Protein AF-A0A955HSY9-F1 (afdb_monomer)

Foldseek 3Di:
DVVVVVVVVVVVVVVVVVVVVVPPPPPPQPQPFDPLVQDDAQQDAGPQFGWHDPVHPPPSGTGTAAGPDDPVPDDPPPPPVQRVLQRVQCRQAQHEPRRSVLVVVLVVVVVVVVVLVVVLVVLVVVLVVLCVVVPPPVVSVVVSVVSVVVSVVSVVVVVVVLVVQLVVCCVPPVGSCCSNRNYCNVPDYD

Mean predicted aligned error: 17.14 Å

Structure (mmCIF, N/CA/C/O backbone):
data_AF-A0A955HSY9-F1
#
_entry.id   AF-A0A955HSY9-F1
#
loop_
_atom_site.group_PDB
_atom_site.id
_atom_site.type_symbol
_atom_site.label_atom_id
_atom_site.label_alt_id
_atom_site.label_comp_id
_atom_site.label_asym_id
_atom_site.label_entity_id
_atom_site.label_seq_id
_atom_site.pdbx_PDB_ins_code
_atom_site.Cartn_x
_atom_site.Cartn_y
_atom_site.Cartn_z
_atom_site.occupancy
_atom_site.B_iso_or_equiv
_atom_site.auth_seq_id
_atom_site.auth_comp_id
_atom_site.auth_asym_id
_atom_site.auth_atom_id
_atom_site.pdbx_PDB_model_num
ATOM 1 N N . MET A 1 1 ? -34.691 -10.391 19.100 1.00 58.22 1 MET A N 1
ATOM 2 C CA . MET A 1 1 ? -33.211 -10.286 19.174 1.00 58.22 1 MET A CA 1
ATOM 3 C C . MET A 1 1 ? -32.493 -10.951 17.987 1.00 58.22 1 MET A C 1
ATOM 5 O O . MET A 1 1 ? -31.489 -10.417 17.538 1.00 58.22 1 MET A O 1
ATOM 9 N N . ILE A 1 2 ? -33.023 -12.046 17.421 1.00 62.03 2 ILE A N 1
ATOM 10 C CA . ILE A 1 2 ? -32.424 -12.796 16.291 1.00 62.03 2 ILE A CA 1
ATOM 11 C C . ILE A 1 2 ? -32.419 -12.016 14.956 1.00 62.03 2 ILE A C 1
ATOM 13 O O . ILE A 1 2 ? -31.413 -12.014 14.253 1.00 62.03 2 ILE A O 1
ATOM 17 N N . ILE A 1 3 ? -33.480 -11.259 14.651 1.00 59.47 3 ILE A N 1
ATOM 18 C CA . ILE A 1 3 ? -33.610 -10.482 13.398 1.00 59.47 3 ILE A CA 1
ATOM 19 C C . ILE A 1 3 ? -32.541 -9.376 13.259 1.00 59.47 3 ILE A C 1
ATOM 21 O O . 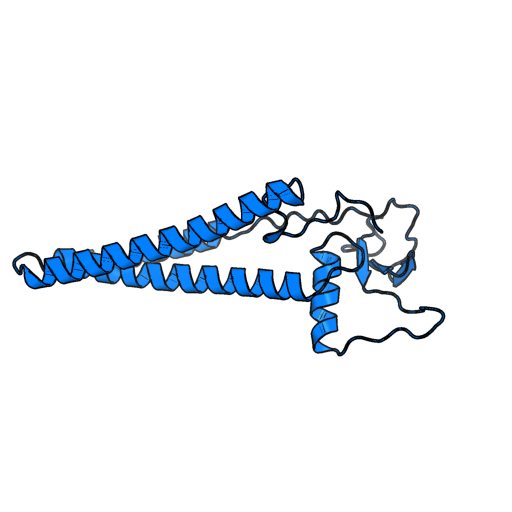ILE A 1 3 ? -31.982 -9.192 12.182 1.00 59.47 3 ILE A O 1
ATOM 25 N N . LYS A 1 4 ? -32.171 -8.692 14.356 1.00 57.78 4 LYS A N 1
ATOM 26 C CA . LYS A 1 4 ? -31.098 -7.672 14.354 1.00 57.78 4 LYS A CA 1
ATOM 27 C C . LYS A 1 4 ? -29.717 -8.270 14.045 1.00 57.78 4 LYS A C 1
ATOM 29 O O . LYS A 1 4 ? -28.884 -7.606 13.437 1.00 57.78 4 LYS A O 1
ATOM 34 N N . LYS A 1 5 ? -29.486 -9.522 14.454 1.00 57.09 5 LYS A N 1
ATOM 35 C CA . LYS A 1 5 ? -28.214 -10.236 14.269 1.00 57.09 5 LYS A CA 1
ATOM 36 C C . LYS A 1 5 ? -28.017 -10.671 12.811 1.00 57.09 5 LYS A C 1
ATOM 38 O O . LYS A 1 5 ? -26.915 -10.562 12.287 1.00 57.09 5 LYS A O 1
ATOM 43 N N . ILE A 1 6 ? -29.100 -11.083 12.147 1.00 65.06 6 ILE A N 1
ATOM 44 C CA . ILE A 1 6 ? -29.103 -11.467 10.726 1.00 65.06 6 ILE A CA 1
ATOM 45 C C . ILE A 1 6 ? -28.919 -10.235 9.828 1.00 65.06 6 ILE A C 1
ATOM 47 O O . ILE A 1 6 ? -28.103 -10.262 8.910 1.00 65.06 6 ILE A O 1
ATOM 51 N N . LEU A 1 7 ? -29.593 -9.122 10.144 1.00 61.00 7 LEU A N 1
ATOM 52 C CA . LEU A 1 7 ? -29.485 -7.880 9.372 1.00 61.00 7 LEU A CA 1
ATOM 53 C C . LEU A 1 7 ? -28.064 -7.285 9.421 1.00 61.00 7 LEU A C 1
ATOM 55 O O . LEU A 1 7 ? -27.546 -6.845 8.401 1.00 61.00 7 LEU A O 1
ATOM 59 N N . SER A 1 8 ? -27.393 -7.342 10.577 1.00 61.66 8 SER A N 1
ATOM 60 C CA . SER A 1 8 ? -26.006 -6.873 10.712 1.00 61.66 8 SER A CA 1
ATOM 61 C C . SER A 1 8 ? -24.987 -7.757 9.980 1.00 61.66 8 SER A C 1
ATOM 63 O O . SER A 1 8 ? -23.965 -7.244 9.531 1.00 61.66 8 SER A O 1
ATOM 65 N N . SER A 1 9 ? -25.247 -9.062 9.848 1.00 63.28 9 SER A N 1
ATOM 66 C CA . SER A 1 9 ? -24.370 -9.990 9.117 1.00 63.28 9 SER A CA 1
ATOM 67 C C . SER A 1 9 ? -24.492 -9.823 7.600 1.00 63.28 9 SER A C 1
ATOM 69 O O . SER A 1 9 ? -23.505 -9.985 6.887 1.00 63.28 9 SER A O 1
ATOM 71 N N . LEU A 1 10 ? -25.687 -9.477 7.107 1.00 68.50 10 LEU A N 1
ATOM 72 C CA . LEU A 1 10 ? -25.938 -9.255 5.682 1.00 68.50 10 LEU A CA 1
ATOM 73 C C . LEU A 1 10 ? -25.265 -7.965 5.182 1.00 68.50 10 LEU A C 1
ATOM 75 O O . LEU A 1 10 ? -24.660 -7.961 4.115 1.00 68.50 10 LEU A O 1
ATOM 79 N N . VAL A 1 11 ? -25.308 -6.896 5.985 1.00 70.25 11 VAL A N 1
ATOM 80 C CA . VAL A 1 11 ? -24.672 -5.601 5.669 1.00 70.25 11 VAL A CA 1
ATOM 81 C C . VAL A 1 11 ? -23.142 -5.709 5.660 1.00 70.25 11 VAL A C 1
ATOM 83 O O . VAL A 1 11 ? -22.477 -5.086 4.838 1.00 70.25 11 VAL A O 1
ATOM 86 N N . PHE A 1 12 ? -22.563 -6.541 6.528 1.00 65.50 12 PHE A N 1
ATOM 87 C CA . PHE A 1 12 ? -21.115 -6.765 6.557 1.00 65.50 12 PHE A CA 1
ATOM 88 C C . PHE A 1 12 ? -20.626 -7.541 5.323 1.00 65.50 12 PHE A C 1
ATOM 90 O O . PHE A 1 12 ? -19.572 -7.230 4.773 1.00 65.50 12 PHE A O 1
ATOM 97 N N . GLY A 1 13 ? -21.418 -8.510 4.847 1.00 69.94 13 GLY A N 1
ATOM 98 C CA . GLY A 1 13 ? -21.113 -9.280 3.639 1.00 69.94 13 GLY A CA 1
ATOM 99 C C . GLY A 1 13 ? -21.190 -8.450 2.356 1.00 69.94 13 GLY A C 1
ATOM 100 O O . GLY A 1 13 ? -20.328 -8.581 1.491 1.00 69.94 13 GLY A O 1
ATOM 101 N N . THR A 1 14 ? -22.172 -7.550 2.242 1.00 66.62 14 THR A N 1
ATOM 102 C CA . THR A 1 14 ? -22.308 -6.686 1.059 1.00 66.62 14 THR A CA 1
ATOM 103 C C . THR A 1 14 ? -21.245 -5.593 1.009 1.00 66.62 14 THR A C 1
ATOM 105 O O . THR A 1 14 ? -20.729 -5.323 -0.069 1.00 66.62 14 THR A O 1
ATOM 108 N N . ILE A 1 15 ? -20.845 -5.016 2.147 1.00 73.50 15 ILE A N 1
ATOM 109 C CA . ILE A 1 15 ? -19.760 -4.019 2.199 1.00 73.50 15 ILE A CA 1
ATOM 110 C C . ILE A 1 15 ? -18.401 -4.665 1.890 1.00 73.50 15 ILE A C 1
ATOM 112 O O . ILE A 1 15 ? -17.598 -4.074 1.170 1.00 73.50 15 ILE A O 1
ATOM 116 N N . LEU A 1 16 ? -18.155 -5.893 2.362 1.00 73.12 16 LEU A N 1
ATOM 117 C CA . LEU A 1 16 ? -16.929 -6.632 2.046 1.00 73.12 16 LEU A CA 1
ATOM 118 C C . LEU A 1 16 ? -16.857 -7.013 0.557 1.00 73.12 16 LEU A C 1
ATOM 120 O O . LEU A 1 16 ? -15.802 -6.884 -0.059 1.00 73.12 16 LEU A O 1
ATOM 124 N N . ALA A 1 17 ? -17.981 -7.425 -0.038 1.00 64.88 17 ALA A N 1
ATOM 125 C CA . ALA A 1 17 ? -18.059 -7.748 -1.462 1.00 64.88 17 ALA A CA 1
ATOM 126 C C . ALA A 1 17 ? -17.938 -6.501 -2.357 1.00 64.88 17 ALA A C 1
ATOM 128 O O . ALA A 1 17 ? -17.226 -6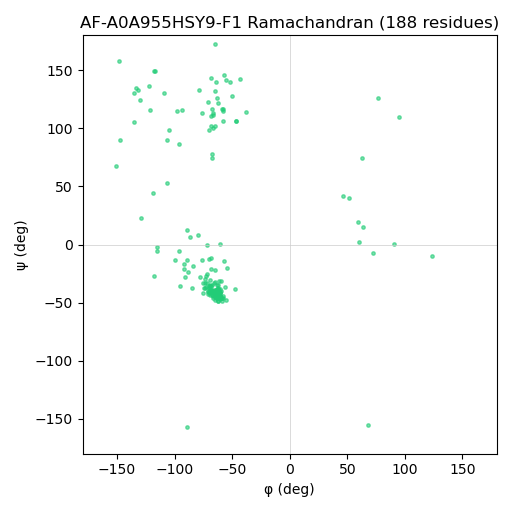.536 -3.358 1.00 64.88 17 ALA A O 1
ATOM 129 N N . LEU A 1 18 ? -18.569 -5.382 -1.981 1.00 66.56 18 LEU A N 1
ATOM 130 C CA . LEU A 1 18 ? -18.472 -4.118 -2.718 1.00 66.56 18 LEU A CA 1
ATOM 131 C C . LEU A 1 18 ? -17.069 -3.496 -2.594 1.00 66.56 18 LEU A C 1
ATOM 133 O O . LEU A 1 18 ? -16.555 -2.937 -3.559 1.00 66.56 18 LEU A O 1
ATOM 137 N N . GLY A 1 19 ? -16.418 -3.658 -1.437 1.00 62.62 19 GLY A N 1
ATOM 138 C CA . GLY A 1 19 ? -15.019 -3.288 -1.228 1.00 62.62 19 GLY A CA 1
ATOM 139 C C . GLY A 1 19 ? -14.054 -4.108 -2.088 1.00 62.62 19 GLY A C 1
ATOM 140 O O . GLY A 1 19 ? -13.125 -3.542 -2.654 1.00 62.62 19 GLY A O 1
ATOM 141 N N . LEU A 1 20 ? -14.304 -5.412 -2.265 1.00 63.97 20 LEU A N 1
ATOM 142 C CA . LEU A 1 20 ? -13.515 -6.242 -3.183 1.00 63.97 20 LEU A CA 1
ATOM 143 C C . LEU A 1 20 ? -13.737 -5.862 -4.657 1.00 63.97 20 LEU A C 1
ATOM 145 O O . LEU A 1 20 ? -12.792 -5.904 -5.440 1.00 63.97 20 LEU A O 1
ATOM 149 N N . MET A 1 21 ? -14.959 -5.470 -5.038 1.00 53.66 21 MET A N 1
ATOM 150 C CA . MET A 1 21 ? -15.280 -5.079 -6.418 1.00 53.66 21 MET A CA 1
ATOM 151 C C . MET A 1 21 ? -14.723 -3.704 -6.808 1.00 53.66 21 MET A C 1
ATOM 153 O O . MET A 1 21 ? -14.371 -3.511 -7.965 1.00 53.66 21 MET A O 1
ATOM 157 N N . LEU A 1 22 ? -14.577 -2.763 -5.869 1.00 55.22 22 LEU A N 1
ATOM 158 C CA . LEU A 1 22 ? -13.898 -1.481 -6.124 1.00 55.22 22 LEU A CA 1
ATOM 159 C C . LEU A 1 22 ? -12.364 -1.611 -6.167 1.00 55.22 22 LEU A C 1
ATOM 161 O O . LEU A 1 22 ? -11.684 -0.702 -6.634 1.00 55.22 22 LEU A O 1
ATOM 165 N N . PHE A 1 23 ? -11.820 -2.746 -5.714 1.00 55.56 23 PHE A N 1
ATOM 166 C CA . PHE A 1 23 ? -10.392 -3.066 -5.768 1.00 55.56 23 PHE A CA 1
ATOM 167 C C . PHE A 1 23 ? -9.964 -3.774 -7.058 1.00 55.56 23 PHE A C 1
ATOM 169 O O . PHE A 1 23 ? -8.811 -4.206 -7.154 1.00 55.56 23 PHE A O 1
ATOM 176 N N . THR A 1 24 ? -10.815 -3.819 -8.092 1.00 44.38 24 THR A N 1
ATOM 177 C CA . THR A 1 24 ? -10.303 -3.943 -9.461 1.00 44.38 24 THR A CA 1
ATOM 178 C C . THR A 1 24 ? -9.562 -2.652 -9.795 1.00 44.38 24 THR A C 1
ATOM 180 O O . THR A 1 24 ? -10.080 -1.760 -10.467 1.00 44.38 24 THR A O 1
ATOM 183 N N . PHE A 1 25 ? -8.337 -2.542 -9.277 1.00 50.94 25 PHE A N 1
ATOM 184 C CA . PHE A 1 25 ? -7.306 -1.697 -9.838 1.00 50.94 25 PHE A CA 1
ATOM 185 C C . PHE A 1 25 ? -7.304 -1.981 -11.332 1.00 50.94 25 PHE A C 1
ATOM 187 O O . PHE A 1 25 ? -6.876 -3.048 -11.773 1.00 50.94 25 PHE A O 1
ATOM 194 N N . GLN A 1 26 ? -7.827 -1.024 -12.091 1.00 46.06 26 GLN A N 1
ATOM 195 C CA . GLN A 1 26 ? -7.490 -0.850 -13.484 1.00 46.06 26 GLN A CA 1
ATOM 196 C C . GLN A 1 26 ? -5.965 -0.935 -13.537 1.00 46.06 26 GLN A C 1
ATOM 198 O O . GLN A 1 26 ? -5.276 -0.048 -13.037 1.00 46.06 26 GLN A O 1
ATOM 203 N N . GLN A 1 27 ? -5.434 -2.045 -14.039 1.00 53.59 27 GLN A N 1
ATOM 204 C CA . GLN A 1 27 ? -4.060 -2.083 -14.497 1.00 53.59 27 GLN A CA 1
ATOM 205 C C . GLN A 1 27 ? -4.058 -1.196 -15.741 1.00 53.59 27 GLN A C 1
ATOM 207 O O . GLN A 1 27 ? -4.681 -1.583 -16.733 1.00 53.59 27 GLN A O 1
ATOM 212 N N . PRO A 1 28 ? -3.435 -0.004 -15.737 1.00 42.53 28 PRO A N 1
ATOM 213 C CA . PRO A 1 28 ? -3.114 0.620 -17.000 1.00 42.53 28 PRO A CA 1
ATOM 214 C C . PRO A 1 28 ? -2.091 -0.294 -17.675 1.00 42.53 28 PRO A C 1
ATOM 216 O O . PRO A 1 28 ? -0.917 -0.340 -17.316 1.00 42.53 28 PRO A O 1
ATOM 219 N N . SER A 1 29 ? -2.563 -1.078 -18.637 1.00 41.97 29 SER A N 1
ATOM 220 C CA . SER A 1 29 ? -1.742 -1.703 -19.660 1.00 41.97 29 SER A CA 1
ATOM 221 C C . SER A 1 29 ? -1.200 -0.599 -20.566 1.00 41.97 29 SER A C 1
ATOM 223 O O . SER A 1 29 ? -1.683 -0.395 -21.676 1.00 41.97 29 SER A O 1
ATOM 225 N N . THR A 1 30 ? -0.220 0.154 -20.078 1.00 46.94 30 THR A N 1
ATOM 226 C CA . THR A 1 30 ? 0.604 1.039 -20.904 1.00 46.94 30 THR A CA 1
ATOM 227 C C . THR A 1 30 ? 1.987 0.428 -21.064 1.00 46.94 30 THR A C 1
ATOM 229 O O . THR A 1 30 ? 3.006 1.074 -20.848 1.00 46.94 30 THR A O 1
ATOM 232 N N . THR A 1 31 ? 2.039 -0.831 -21.509 1.00 49.47 31 THR A N 1
ATOM 233 C CA . THR A 1 31 ? 3.185 -1.277 -22.299 1.00 49.47 31 THR A CA 1
ATOM 234 C C . THR A 1 31 ? 3.112 -0.501 -23.604 1.00 49.47 31 THR A C 1
ATOM 236 O O . THR A 1 31 ? 2.290 -0.818 -24.469 1.00 49.47 31 THR A O 1
ATOM 239 N N . LYS A 1 32 ? 3.912 0.559 -23.739 1.00 49.88 32 LYS A N 1
ATOM 240 C CA . LYS A 1 32 ? 4.109 1.164 -25.054 1.00 49.88 32 LYS A CA 1
ATOM 241 C C . LYS A 1 32 ? 4.677 0.063 -25.943 1.00 49.88 32 LYS A C 1
ATOM 243 O O . LYS A 1 32 ? 5.713 -0.520 -25.627 1.00 49.88 32 LYS A O 1
ATOM 248 N N . ALA A 1 33 ? 3.919 -0.293 -26.974 1.00 53.34 33 ALA A N 1
ATOM 249 C CA . ALA A 1 33 ? 4.372 -1.221 -27.990 1.00 53.34 33 ALA A CA 1
ATOM 250 C C . ALA A 1 33 ? 5.684 -0.681 -28.572 1.00 53.34 33 ALA A C 1
ATOM 252 O O . ALA A 1 33 ? 5.817 0.534 -28.748 1.00 53.34 33 ALA A O 1
ATOM 253 N N . PHE A 1 34 ? 6.642 -1.556 -28.875 1.00 55.06 34 PHE A N 1
ATOM 254 C CA . PHE A 1 34 ? 7.712 -1.173 -29.787 1.00 55.06 34 PHE A CA 1
ATOM 255 C C . PHE A 1 34 ? 7.063 -0.613 -31.055 1.00 55.06 34 PHE A C 1
ATOM 257 O O . PHE A 1 34 ? 6.058 -1.157 -31.522 1.00 55.06 34 PHE A O 1
ATOM 264 N N . ASP A 1 35 ? 7.631 0.457 -31.614 1.00 54.91 35 ASP A N 1
ATOM 265 C CA . ASP A 1 35 ? 7.311 0.832 -32.987 1.00 54.91 35 ASP A CA 1
ATOM 266 C C . ASP A 1 35 ? 7.476 -0.431 -33.847 1.00 54.91 35 ASP A C 1
ATOM 268 O O . ASP A 1 35 ? 8.479 -1.146 -33.716 1.00 54.91 35 ASP A O 1
ATOM 272 N N . GLY A 1 36 ? 6.451 -0.771 -34.633 1.00 53.56 36 GLY A N 1
ATOM 273 C CA . GLY A 1 36 ? 6.244 -2.097 -35.236 1.00 53.56 36 GLY A CA 1
ATOM 274 C C . GLY A 1 36 ? 7.358 -2.563 -36.183 1.00 53.56 36 GLY A C 1
ATOM 275 O O . GLY A 1 36 ? 7.282 -3.653 -36.739 1.00 53.56 36 GLY A O 1
ATOM 276 N N . SER A 1 37 ? 8.399 -1.751 -36.357 1.00 56.94 37 SER A N 1
ATOM 277 C CA . SER A 1 37 ? 9.606 -1.992 -37.137 1.00 56.94 37 SER A CA 1
ATOM 278 C C . SER A 1 37 ? 10.750 -2.664 -36.361 1.00 56.94 37 SER A C 1
ATOM 280 O O . SER A 1 37 ? 11.687 -3.147 -36.994 1.00 56.94 37 SER A O 1
ATOM 282 N N . LYS A 1 38 ? 10.704 -2.741 -35.020 1.00 64.62 38 LYS A N 1
ATOM 283 C CA . LYS A 1 38 ? 11.807 -3.319 -34.222 1.00 64.62 38 LYS A CA 1
ATOM 284 C C . LYS A 1 38 ? 11.689 -4.814 -33.923 1.00 64.62 38 LYS A C 1
ATOM 286 O O . LYS A 1 38 ? 12.688 -5.420 -33.576 1.00 64.62 38 LYS A O 1
ATOM 291 N N . CYS A 1 39 ? 10.526 -5.439 -34.071 1.00 68.81 39 CYS A N 1
ATOM 292 C CA . CYS A 1 39 ? 10.329 -6.859 -33.761 1.00 68.81 39 CYS A CA 1
ATOM 293 C C . CYS A 1 39 ? 9.611 -7.566 -34.919 1.00 68.81 39 CYS A C 1
ATOM 295 O O . CYS A 1 39 ? 8.618 -7.065 -35.437 1.00 68.81 39 CYS A O 1
ATOM 297 N N . THR A 1 40 ? 10.111 -8.729 -35.338 1.00 71.56 40 THR A N 1
ATOM 298 C CA . THR A 1 40 ? 9.629 -9.491 -36.507 1.00 71.56 40 THR A CA 1
ATOM 299 C C . THR A 1 40 ? 9.083 -10.873 -36.124 1.00 71.56 40 THR A C 1
ATOM 301 O O . THR A 1 40 ? 8.192 -11.379 -36.803 1.00 71.56 40 THR A O 1
ATOM 304 N N . TYR A 1 41 ? 9.555 -11.483 -35.029 1.00 69.81 41 TYR A N 1
ATOM 305 C CA . TYR A 1 41 ? 9.022 -12.747 -34.496 1.00 69.81 41 TYR A CA 1
ATOM 306 C C . TYR A 1 41 ? 9.130 -12.839 -32.962 1.00 69.81 41 TYR A C 1
ATOM 308 O O . TYR A 1 41 ? 9.956 -12.175 -32.331 1.00 69.81 41 TYR A O 1
ATOM 316 N N . ILE A 1 42 ? 8.294 -13.685 -32.345 1.00 72.94 42 ILE A N 1
ATOM 317 C CA . ILE A 1 42 ? 8.309 -13.932 -30.892 1.00 72.94 42 ILE A CA 1
ATOM 318 C C . ILE A 1 42 ? 9.647 -14.561 -30.495 1.00 72.94 42 ILE A C 1
ATOM 320 O O . ILE A 1 42 ? 10.047 -15.584 -31.045 1.00 72.94 42 ILE A O 1
ATOM 324 N N . GLY A 1 43 ? 10.330 -13.958 -29.523 1.00 69.88 43 GLY A N 1
ATOM 325 C CA . GLY A 1 43 ? 11.645 -14.395 -29.051 1.00 69.88 43 GLY A CA 1
ATOM 326 C C . GLY A 1 43 ? 12.835 -13.762 -29.779 1.00 69.8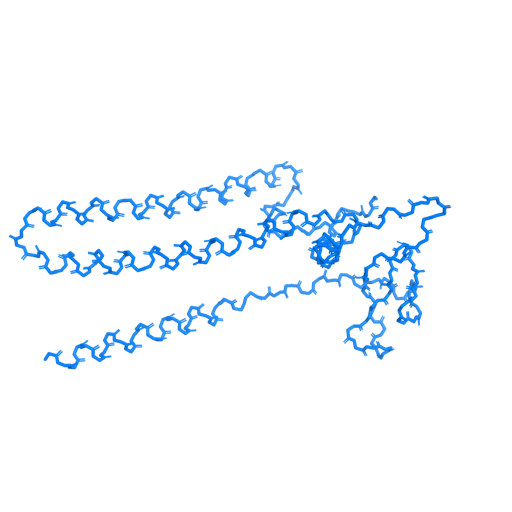8 43 GLY A C 1
ATOM 327 O O . GLY A 1 43 ? 13.973 -14.057 -29.420 1.00 69.88 43 GLY A O 1
ATOM 328 N N . GLN A 1 44 ? 12.610 -12.878 -30.757 1.00 73.00 44 GLN A N 1
ATOM 329 C CA . GLN A 1 44 ? 13.681 -12.090 -31.371 1.00 73.00 44 GLN A CA 1
ATOM 330 C C . GLN A 1 44 ? 14.325 -11.146 -30.347 1.00 73.00 44 GLN A C 1
ATOM 332 O O . GLN A 1 44 ? 13.625 -10.561 -29.530 1.00 73.00 44 GLN A O 1
ATOM 337 N N . CYS A 1 45 ? 15.647 -10.993 -30.392 1.00 71.50 45 CYS A N 1
ATOM 338 C CA . CYS A 1 45 ? 16.393 -10.100 -29.509 1.00 71.50 45 CYS A CA 1
ATOM 339 C C . CYS A 1 45 ? 16.672 -8.769 -30.208 1.00 71.50 45 CYS A C 1
ATOM 341 O O . CYS A 1 45 ? 17.414 -8.757 -31.190 1.00 71.50 45 CYS A O 1
ATOM 343 N N . VAL A 1 46 ? 16.104 -7.668 -29.711 1.00 64.94 46 VAL A N 1
ATOM 344 C CA . VAL A 1 46 ? 16.373 -6.310 -30.209 1.00 64.94 46 VAL A CA 1
ATOM 345 C C . VAL A 1 46 ? 16.609 -5.393 -29.019 1.00 64.94 46 VAL A C 1
ATOM 347 O O . VAL A 1 46 ? 15.910 -5.488 -28.015 1.00 64.94 46 VAL A O 1
ATOM 350 N N . ASP A 1 47 ? 17.649 -4.561 -29.091 1.00 67.31 47 ASP A N 1
ATOM 351 C CA . ASP A 1 47 ? 18.057 -3.671 -27.996 1.00 67.31 47 ASP A CA 1
ATOM 352 C C . ASP A 1 47 ? 18.229 -4.413 -26.642 1.00 67.31 47 ASP A C 1
ATOM 354 O O . ASP A 1 47 ? 17.848 -3.918 -25.586 1.00 67.31 47 ASP A O 1
ATOM 358 N N . ASN A 1 48 ? 18.799 -5.632 -26.674 1.00 66.44 48 ASN A N 1
ATOM 359 C CA . ASN A 1 48 ? 19.028 -6.518 -25.513 1.00 66.44 48 ASN A CA 1
ATOM 360 C C . ASN A 1 48 ? 17.746 -7.007 -24.800 1.00 66.44 48 ASN A C 1
ATOM 362 O O . ASN A 1 48 ? 17.808 -7.568 -23.703 1.00 66.44 48 ASN A O 1
ATOM 366 N N . VAL A 1 49 ? 16.583 -6.868 -25.442 1.00 69.06 49 VAL A N 1
ATOM 367 C CA . VAL A 1 49 ? 15.286 -7.329 -24.937 1.00 69.06 49 VAL A CA 1
ATOM 368 C C . VAL A 1 49 ? 14.626 -8.303 -25.921 1.00 69.06 49 VAL A C 1
ATOM 370 O O . VAL A 1 49 ? 14.643 -8.093 -27.133 1.00 69.06 49 VAL A O 1
ATOM 373 N N . LYS A 1 50 ? 14.047 -9.403 -25.414 1.00 75.50 50 LYS A N 1
ATOM 374 C CA . LYS A 1 50 ? 13.316 -10.374 -26.256 1.00 75.50 50 LYS A CA 1
ATOM 375 C C . LYS A 1 50 ? 11.916 -9.853 -26.579 1.00 75.50 50 LYS A C 1
ATOM 377 O O . LYS A 1 50 ? 11.194 -9.437 -25.682 1.00 75.50 50 LYS A O 1
ATOM 382 N N . CYS A 1 51 ? 11.508 -9.927 -27.838 1.00 75.56 51 CYS A N 1
ATOM 383 C CA . CYS A 1 51 ? 10.182 -9.535 -28.300 1.00 75.56 51 CYS A CA 1
ATOM 384 C C . CYS A 1 51 ? 9.125 -10.536 -27.804 1.00 75.56 51 CYS A C 1
ATOM 386 O O . CYS A 1 51 ? 9.201 -11.732 -28.102 1.00 75.56 51 CYS A O 1
ATOM 388 N N . TYR A 1 52 ? 8.124 -10.052 -27.070 1.00 73.31 52 TYR A N 1
ATOM 389 C CA . TYR A 1 52 ? 6.957 -10.828 -26.643 1.00 73.31 52 TYR A CA 1
ATOM 390 C C . TYR A 1 52 ? 5.682 -10.220 -27.238 1.00 73.31 52 TYR A C 1
ATOM 392 O O . TYR A 1 52 ? 5.614 -9.012 -27.456 1.00 73.31 52 TYR A O 1
ATOM 400 N N . SER A 1 53 ? 4.669 -11.045 -27.510 1.00 72.56 53 SER A N 1
ATOM 401 C CA . SER A 1 53 ? 3.356 -10.569 -27.948 1.00 72.56 53 SER A CA 1
ATOM 402 C C . SER A 1 53 ? 2.243 -11.305 -27.196 1.00 72.56 53 SER A C 1
ATOM 404 O O . SER A 1 53 ? 2.261 -12.539 -27.158 1.00 72.56 53 SER A O 1
ATOM 406 N N . PRO A 1 54 ? 1.261 -10.592 -26.610 1.00 67.12 54 PRO A N 1
ATOM 407 C CA . PRO A 1 54 ? 0.205 -11.198 -25.793 1.00 67.12 54 PRO A CA 1
ATOM 408 C C . PRO A 1 54 ? -0.796 -12.042 -26.601 1.00 67.12 54 PRO A C 1
ATOM 410 O O . PRO A 1 54 ? -1.583 -12.784 -26.022 1.00 67.12 54 PRO A O 1
ATOM 413 N N . CYS A 1 55 ? -0.773 -11.935 -27.929 1.00 67.19 55 CYS A N 1
ATOM 414 C CA . CYS A 1 55 ? -1.718 -12.571 -28.851 1.00 67.19 55 CYS A CA 1
ATOM 415 C C . CYS A 1 55 ? -1.009 -13.350 -29.972 1.00 67.19 55 CYS A C 1
ATOM 417 O O . CYS A 1 55 ? -1.583 -13.596 -31.037 1.00 67.19 55 CYS A O 1
ATOM 419 N N . GLY A 1 56 ? 0.243 -13.755 -29.738 1.00 67.62 56 GLY A N 1
ATOM 420 C CA . GLY A 1 56 ? 1.061 -14.442 -30.733 1.00 67.62 56 GLY A CA 1
ATOM 421 C C . GLY A 1 56 ? 1.449 -13.529 -31.906 1.00 67.62 56 GLY A C 1
ATOM 422 O O . GLY A 1 56 ? 1.453 -12.310 -31.786 1.00 67.62 56 GLY A O 1
ATOM 423 N N . ASN A 1 57 ? 1.739 -14.101 -33.076 1.00 67.31 57 ASN A N 1
ATOM 424 C CA . ASN A 1 57 ? 2.149 -13.329 -34.263 1.00 67.31 57 ASN A CA 1
ATOM 425 C C . ASN A 1 57 ? 0.997 -12.519 -34.907 1.00 67.31 57 ASN A C 1
ATOM 427 O O . ASN A 1 57 ? 1.195 -11.859 -35.922 1.00 67.31 57 ASN A O 1
ATOM 431 N N . SER A 1 58 ? -0.216 -12.596 -34.353 1.00 64.81 58 SER A N 1
ATOM 432 C CA . SER A 1 58 ? -1.473 -12.171 -34.989 1.00 64.81 58 SER A CA 1
ATOM 433 C C . SER A 1 58 ? -1.784 -10.679 -34.866 1.00 64.81 58 SER A C 1
ATOM 435 O O . SER A 1 58 ? -2.640 -10.177 -35.586 1.00 64.81 58 SER A O 1
ATOM 437 N N . CYS A 1 59 ? -1.155 -9.977 -33.924 1.00 65.12 59 CYS A N 1
ATOM 438 C CA . CYS A 1 59 ? -1.577 -8.633 -33.530 1.00 65.12 59 CYS A CA 1
ATOM 439 C C . CYS A 1 59 ? -0.565 -7.528 -33.838 1.00 65.12 59 CYS A C 1
ATOM 441 O O . CYS A 1 59 ? -0.893 -6.366 -33.636 1.00 65.12 59 CYS A O 1
ATOM 443 N N . GLY A 1 60 ? 0.645 -7.850 -34.316 1.00 63.38 60 GLY A N 1
ATOM 444 C CA . GLY A 1 60 ? 1.669 -6.855 -34.690 1.00 63.38 60 GLY A CA 1
ATOM 445 C C . GLY A 1 60 ? 2.130 -5.930 -33.551 1.00 63.38 60 GLY A C 1
ATOM 446 O O . GLY A 1 60 ? 2.949 -5.043 -33.770 1.00 63.38 60 GLY A O 1
ATOM 447 N N . VAL A 1 61 ? 1.612 -6.135 -32.337 1.00 64.44 61 VAL A N 1
ATOM 448 C CA . VAL A 1 61 ? 1.969 -5.419 -31.118 1.00 64.44 61 VAL A CA 1
ATOM 449 C C . VAL A 1 61 ? 3.054 -6.221 -30.420 1.00 64.44 61 VAL A C 1
ATOM 451 O O . VAL A 1 61 ? 2.829 -7.354 -29.980 1.00 64.44 61 VAL A O 1
ATOM 454 N N . TRP A 1 62 ? 4.229 -5.612 -30.321 1.00 65.69 62 TRP A N 1
ATOM 455 C CA . TRP A 1 62 ? 5.395 -6.182 -29.666 1.00 65.69 62 TRP A CA 1
ATOM 456 C C . TRP A 1 62 ? 5.660 -5.435 -28.370 1.00 65.69 62 TRP A C 1
ATOM 458 O O . TRP A 1 62 ? 5.717 -4.207 -28.364 1.00 65.69 62 TRP A O 1
ATOM 468 N N . VAL A 1 63 ? 5.834 -6.168 -27.276 1.00 65.12 63 VAL A N 1
ATOM 469 C CA . VAL A 1 63 ? 6.182 -5.615 -25.965 1.00 65.12 63 VAL A CA 1
ATOM 470 C C . VAL A 1 63 ? 7.553 -6.128 -25.518 1.00 65.12 63 VAL A C 1
ATOM 472 O O . VAL A 1 63 ? 7.941 -7.244 -25.894 1.00 65.12 63 VAL A O 1
ATOM 475 N N . PRO A 1 64 ? 8.311 -5.329 -24.746 1.00 65.44 64 PRO A N 1
ATOM 476 C CA . PRO A 1 64 ? 9.597 -5.750 -24.202 1.00 65.44 64 PRO A CA 1
ATOM 477 C C . PRO A 1 64 ? 9.412 -6.942 -23.259 1.00 65.44 64 PRO A C 1
ATOM 479 O O . PRO A 1 64 ? 8.663 -6.872 -22.289 1.00 65.44 64 PRO A O 1
ATOM 482 N N . GLY A 1 65 ? 10.072 -8.056 -23.566 1.00 67.88 65 GLY A N 1
ATOM 483 C CA . GLY A 1 65 ? 10.186 -9.221 -22.695 1.00 67.88 65 GLY A CA 1
ATOM 484 C C . GLY A 1 65 ? 11.395 -9.128 -21.760 1.00 67.88 65 GLY A C 1
ATOM 485 O O . GLY A 1 65 ? 11.907 -8.052 -21.466 1.00 67.88 65 GLY A O 1
ATOM 486 N N . GLY A 1 66 ? 11.877 -10.273 -21.270 1.00 67.12 66 GLY A N 1
ATOM 487 C CA . GLY A 1 66 ? 13.105 -10.312 -20.465 1.00 67.12 66 GLY A CA 1
ATOM 488 C C . GLY A 1 66 ? 14.359 -9.903 -21.256 1.00 67.12 66 GLY A C 1
ATOM 489 O O . GLY A 1 66 ? 14.330 -9.784 -22.479 1.00 67.12 66 GLY A O 1
ATOM 490 N N . ALA A 1 67 ? 15.498 -9.755 -20.580 1.00 68.81 67 ALA A N 1
ATOM 491 C CA . ALA A 1 67 ? 16.770 -9.529 -21.265 1.00 68.81 67 ALA A CA 1
ATOM 492 C C . ALA A 1 67 ? 17.150 -10.753 -22.120 1.00 68.81 67 ALA A C 1
ATOM 494 O O . ALA A 1 67 ? 17.085 -11.894 -21.650 1.00 68.81 67 ALA A O 1
ATOM 495 N N . CYS A 1 68 ? 17.536 -10.534 -23.374 1.00 65.19 68 CYS A N 1
ATOM 496 C CA . CYS A 1 68 ? 18.115 -11.568 -24.227 1.00 65.19 68 CYS A CA 1
ATOM 497 C C . CYS A 1 68 ? 19.635 -11.442 -24.151 1.00 65.19 68 CYS A C 1
ATOM 499 O O . CYS A 1 68 ? 20.269 -10.732 -24.920 1.00 65.19 68 CYS A O 1
ATOM 501 N N . GLY A 1 69 ? 20.213 -12.103 -23.148 1.00 61.78 69 GLY A N 1
ATOM 502 C CA . GLY A 1 69 ? 21.641 -12.045 -22.884 1.00 61.78 69 GLY A CA 1
ATOM 503 C C . GLY A 1 69 ? 22.470 -12.494 -24.084 1.00 61.78 69 GLY A C 1
ATOM 504 O O . GLY A 1 69 ? 22.481 -13.664 -24.453 1.00 61.78 69 GLY A O 1
ATOM 505 N N . SER A 1 70 ? 23.225 -11.556 -24.637 1.00 48.59 70 SER A N 1
ATOM 506 C CA . SER A 1 70 ? 24.594 -11.774 -25.101 1.00 48.59 70 SER A CA 1
ATOM 507 C C . SER A 1 70 ? 25.334 -10.448 -24.965 1.00 48.59 70 SER A C 1
ATOM 509 O O . SER A 1 70 ? 25.685 -9.803 -25.949 1.00 48.59 70 SER A O 1
ATOM 511 N N . ALA A 1 71 ? 25.551 -10.013 -23.719 1.00 50.94 71 ALA A N 1
ATOM 512 C CA . ALA A 1 71 ? 26.615 -9.058 -23.460 1.00 50.94 71 ALA A CA 1
ATOM 513 C C . ALA A 1 71 ? 27.917 -9.713 -23.944 1.00 50.94 71 ALA A C 1
ATOM 515 O O . ALA A 1 71 ? 28.308 -10.765 -23.440 1.00 50.94 71 ALA A O 1
ATOM 516 N N . VAL A 1 72 ? 28.551 -9.105 -24.949 1.00 60.16 72 VAL A N 1
ATOM 517 C CA . VAL A 1 72 ? 29.786 -9.589 -25.593 1.00 60.16 72 VAL A CA 1
ATOM 518 C C . VAL A 1 72 ? 30.942 -9.764 -24.592 1.00 60.16 72 VAL A C 1
ATOM 520 O O . VAL A 1 72 ? 31.892 -10.479 -24.889 1.00 60.16 72 VAL A O 1
ATOM 523 N N . ILE A 1 73 ? 30.844 -9.221 -23.373 1.00 51.25 73 ILE A N 1
ATOM 524 C CA . ILE A 1 73 ? 31.698 -9.595 -22.241 1.00 51.25 73 ILE A CA 1
ATOM 525 C C . ILE A 1 73 ? 30.818 -9.774 -20.990 1.00 51.25 73 ILE A C 1
ATOM 527 O O . ILE A 1 73 ? 30.362 -8.798 -20.404 1.00 51.25 73 ILE A O 1
ATOM 531 N N . GLY A 1 74 ? 30.587 -11.030 -20.590 1.00 49.38 74 GLY A N 1
ATOM 532 C CA . GLY A 1 74 ? 30.200 -11.421 -19.226 1.00 49.38 74 GLY A CA 1
ATOM 533 C C . GLY A 1 74 ? 28.862 -10.892 -18.701 1.00 49.38 74 GLY A C 1
ATOM 534 O O . GLY A 1 74 ? 28.832 -10.055 -17.803 1.00 49.38 74 GLY A O 1
ATOM 535 N N . GLY A 1 75 ? 27.743 -11.440 -19.180 1.00 59.72 75 GLY A N 1
ATOM 536 C CA . GLY A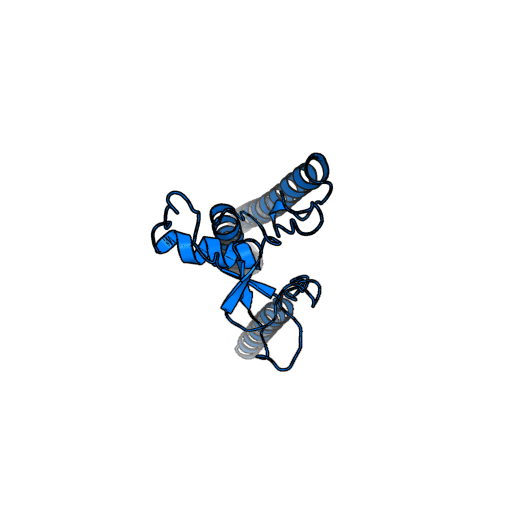 1 75 ? 26.453 -11.239 -18.518 1.00 59.72 75 GLY A CA 1
ATOM 537 C C . GLY A 1 75 ? 26.436 -11.910 -17.141 1.00 59.72 75 GLY A C 1
ATOM 538 O O . GLY A 1 75 ? 26.437 -13.136 -17.052 1.00 59.72 75 GLY A O 1
ATOM 539 N N . ILE A 1 76 ? 26.409 -11.118 -16.068 1.00 59.31 76 ILE A N 1
ATOM 540 C CA . ILE A 1 76 ? 26.120 -11.609 -14.717 1.00 59.31 76 ILE A CA 1
ATOM 541 C C . ILE A 1 76 ? 24.650 -12.026 -14.717 1.00 59.31 76 ILE A C 1
ATOM 543 O O . ILE A 1 76 ? 23.764 -11.173 -14.677 1.00 59.31 76 ILE A O 1
ATOM 547 N N . GLN A 1 77 ? 24.385 -13.331 -14.805 1.00 62.66 77 GLN A N 1
ATOM 548 C CA . GLN A 1 77 ? 23.042 -13.859 -14.593 1.00 62.66 77 GLN A CA 1
ATOM 549 C C . GLN A 1 77 ? 22.692 -13.629 -13.117 1.00 62.66 77 GLN A C 1
ATOM 551 O O . GLN A 1 77 ? 23.360 -14.189 -12.242 1.00 62.66 77 GLN A O 1
ATOM 556 N N . PRO A 1 78 ? 21.709 -12.769 -12.809 1.00 63.44 78 PRO A N 1
ATOM 557 C CA . PRO A 1 78 ? 21.339 -12.517 -11.432 1.00 63.44 78 PRO A CA 1
ATOM 558 C C . PRO A 1 78 ? 20.694 -13.798 -10.858 1.00 63.44 78 PRO A C 1
ATOM 560 O O . PRO A 1 78 ? 20.022 -14.516 -11.601 1.00 63.44 78 PRO A O 1
ATOM 563 N N . PRO A 1 79 ? 20.926 -14.128 -9.574 1.00 62.47 79 PRO A N 1
ATOM 564 C CA . PRO A 1 79 ? 20.427 -15.365 -8.973 1.00 62.47 79 PRO A CA 1
ATOM 565 C C . PRO A 1 79 ? 18.899 -15.462 -9.085 1.00 62.47 79 PRO A C 1
ATOM 567 O O . PRO A 1 79 ? 18.210 -14.447 -9.000 1.00 62.47 79 PRO A O 1
ATOM 570 N N . ASP A 1 80 ? 18.366 -16.674 -9.261 1.00 70.38 80 ASP A N 1
ATOM 571 C CA . ASP A 1 80 ? 16.976 -16.925 -9.689 1.00 70.38 80 ASP A CA 1
ATOM 572 C C . ASP A 1 80 ? 15.918 -16.114 -8.916 1.00 70.38 80 ASP A C 1
ATOM 574 O O . ASP A 1 80 ? 14.992 -15.564 -9.507 1.00 70.38 80 ASP A O 1
ATOM 578 N N . GLY A 1 81 ? 16.103 -15.926 -7.605 1.00 67.69 81 GLY A N 1
ATOM 579 C CA . GLY A 1 81 ? 15.171 -15.175 -6.760 1.00 67.69 81 GLY A CA 1
ATOM 580 C C . GLY A 1 81 ? 15.038 -13.682 -7.081 1.00 67.69 81 GLY A C 1
ATOM 581 O O . GLY A 1 81 ? 14.022 -13.095 -6.734 1.00 67.69 81 GLY A O 1
ATOM 582 N N . VAL A 1 82 ? 16.017 -13.050 -7.736 1.00 64.81 82 VAL A N 1
ATOM 583 C CA . VAL A 1 82 ? 15.914 -11.653 -8.211 1.00 64.81 82 VAL A CA 1
ATOM 584 C C . VAL A 1 82 ? 15.577 -11.571 -9.700 1.00 64.81 82 VAL A C 1
ATOM 586 O O . VAL A 1 82 ? 15.192 -10.505 -10.179 1.00 64.81 82 VAL A O 1
ATOM 589 N N . LEU A 1 83 ? 15.679 -12.682 -10.436 1.00 67.69 83 LEU A N 1
ATOM 590 C CA . LEU A 1 83 ? 15.355 -12.745 -11.859 1.00 67.69 83 LEU A CA 1
ATOM 591 C C . LEU A 1 83 ? 13.858 -12.495 -12.094 1.00 67.69 83 LEU A C 1
ATOM 593 O O . LEU A 1 83 ? 13.503 -11.743 -13.001 1.00 67.69 83 LEU A O 1
ATOM 597 N N . ASP A 1 84 ? 12.992 -13.062 -11.254 1.00 68.25 84 ASP A N 1
ATOM 598 C CA . ASP A 1 84 ? 11.535 -12.910 -11.367 1.00 68.25 84 ASP A CA 1
ATOM 599 C C . ASP A 1 84 ? 11.083 -11.475 -11.075 1.00 68.25 84 ASP A C 1
ATOM 601 O O . ASP A 1 84 ? 10.260 -10.916 -11.801 1.00 68.25 84 ASP A O 1
ATOM 605 N N . TYR A 1 85 ? 11.676 -10.828 -10.067 1.00 65.94 85 TYR A N 1
ATOM 606 C CA . TYR A 1 85 ? 11.373 -9.429 -9.754 1.00 65.94 85 TYR A CA 1
ATOM 607 C C . TYR A 1 85 ? 11.975 -8.459 -10.769 1.00 65.94 85 TYR A C 1
ATOM 609 O O . TYR A 1 85 ? 11.347 -7.447 -11.062 1.00 65.94 85 TYR A O 1
ATOM 617 N N . ASN A 1 86 ? 13.143 -8.757 -11.346 1.00 66.31 86 ASN A N 1
ATOM 618 C CA . ASN A 1 86 ? 13.724 -7.947 -12.421 1.00 66.31 86 ASN A CA 1
ATOM 619 C C . ASN A 1 86 ? 12.914 -8.076 -13.725 1.00 66.31 86 ASN A C 1
ATOM 621 O O . ASN A 1 86 ? 12.730 -7.089 -14.432 1.00 66.31 86 ASN A O 1
ATOM 625 N N . GLN A 1 87 ? 12.367 -9.261 -14.025 1.00 63.88 87 GLN A N 1
ATOM 626 C CA . GLN A 1 87 ? 11.421 -9.450 -15.132 1.00 63.88 87 GLN A CA 1
ATOM 627 C C . GLN A 1 87 ? 10.085 -8.743 -14.867 1.00 63.88 87 GLN A C 1
ATOM 629 O O . GLN A 1 87 ? 9.574 -8.056 -15.748 1.00 63.88 87 GLN A O 1
ATOM 634 N N . ALA A 1 88 ? 9.542 -8.834 -13.649 1.00 62.06 88 ALA A N 1
ATOM 635 C CA . ALA A 1 88 ? 8.354 -8.078 -13.256 1.00 62.06 88 ALA A CA 1
ATOM 636 C C . AL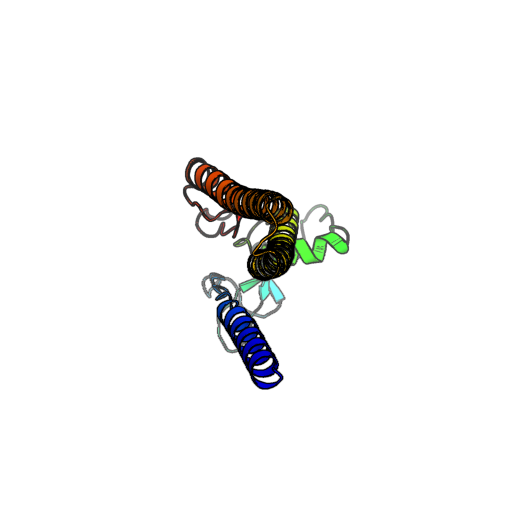A A 1 88 ? 8.596 -6.559 -13.315 1.00 62.06 88 ALA A C 1
ATOM 638 O O . ALA A 1 88 ? 7.704 -5.809 -13.705 1.00 62.06 88 ALA A O 1
ATOM 639 N N . ALA A 1 89 ? 9.808 -6.105 -12.994 1.00 62.12 89 ALA A N 1
ATOM 640 C CA . ALA A 1 89 ? 10.221 -4.714 -13.112 1.00 62.12 89 ALA A CA 1
ATOM 641 C C . ALA A 1 89 ? 10.368 -4.258 -14.564 1.00 62.12 89 ALA A C 1
ATOM 643 O O . ALA A 1 89 ? 9.968 -3.142 -14.869 1.00 62.12 89 ALA A O 1
ATOM 644 N N . ALA A 1 90 ? 10.822 -5.113 -15.483 1.00 58.62 90 ALA A N 1
ATOM 645 C CA . ALA A 1 90 ? 10.813 -4.792 -16.912 1.00 58.62 90 ALA A CA 1
ATOM 646 C C . ALA A 1 90 ? 9.387 -4.548 -17.455 1.00 58.62 90 ALA A C 1
ATOM 648 O O . ALA A 1 90 ? 9.206 -3.722 -18.346 1.00 58.62 90 ALA A O 1
ATOM 649 N N . ILE A 1 91 ? 8.377 -5.221 -16.887 1.00 52.97 91 ILE A N 1
ATOM 650 C CA . ILE A 1 91 ? 6.960 -5.086 -17.270 1.00 52.97 91 ILE A CA 1
ATOM 651 C C . ILE A 1 91 ? 6.280 -3.900 -16.560 1.00 52.97 91 ILE A C 1
ATOM 653 O O . ILE A 1 91 ? 5.435 -3.232 -17.149 1.00 52.97 91 ILE A O 1
ATOM 657 N N . GLN A 1 92 ? 6.622 -3.639 -15.294 1.00 55.69 92 GLN A N 1
ATOM 658 C CA . GLN A 1 92 ? 5.993 -2.599 -14.459 1.00 55.69 92 GLN A CA 1
ATOM 659 C C . GLN A 1 92 ? 6.702 -1.241 -14.533 1.00 55.69 92 GLN A C 1
ATOM 661 O O . GLN A 1 92 ? 6.098 -0.236 -14.187 1.00 55.69 92 GLN A O 1
ATOM 666 N N . GLY A 1 93 ? 7.969 -1.225 -14.945 1.00 53.25 93 GLY A N 1
ATOM 667 C CA . GLY A 1 93 ? 8.868 -0.079 -14.900 1.00 53.25 93 GLY A CA 1
ATOM 668 C C . GLY A 1 93 ? 9.360 0.341 -16.274 1.00 53.25 93 GLY A C 1
ATOM 669 O O . GLY A 1 93 ? 10.548 0.556 -16.424 1.00 53.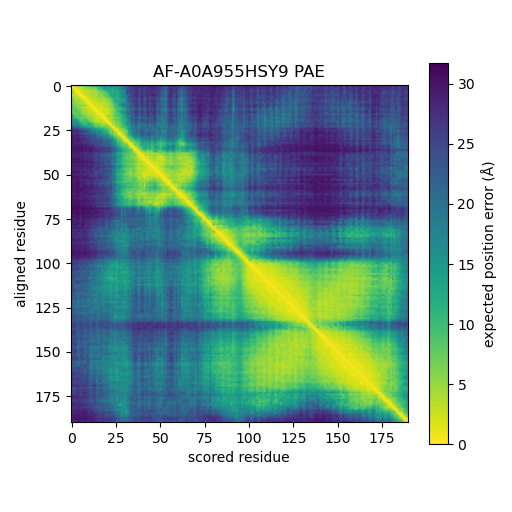25 93 GLY A O 1
ATOM 670 N N . GLY A 1 94 ? 8.494 0.409 -17.286 1.00 50.59 94 GLY A N 1
ATOM 671 C CA . GLY A 1 94 ? 8.731 1.233 -18.481 1.00 50.59 94 GLY A CA 1
ATOM 672 C C . GLY A 1 94 ? 9.982 0.974 -19.341 1.00 50.59 94 GLY A C 1
ATOM 673 O O . GLY A 1 94 ? 10.315 1.848 -20.130 1.00 50.59 94 GLY A O 1
ATOM 674 N N . GLY A 1 95 ? 10.627 -0.196 -19.263 1.00 47.62 95 GLY A N 1
ATOM 675 C CA . GLY A 1 95 ? 11.743 -0.580 -20.138 1.00 47.62 95 GLY A CA 1
ATOM 676 C C . GLY A 1 95 ? 13.096 0.068 -19.792 1.00 47.62 95 GLY A C 1
ATOM 677 O O . GLY A 1 95 ? 13.234 1.282 -19.755 1.00 47.62 95 GLY A O 1
ATOM 678 N N . GLY A 1 96 ? 14.117 -0.779 -19.613 1.00 48.91 96 GLY A N 1
ATOM 679 C CA . GLY A 1 96 ? 15.506 -0.382 -19.339 1.00 48.91 96 GLY A CA 1
ATOM 680 C C . GLY A 1 96 ? 15.843 -0.358 -17.843 1.00 48.91 96 GLY A C 1
ATOM 681 O O . GLY A 1 96 ? 15.356 0.481 -17.101 1.00 48.91 96 GLY A O 1
ATOM 682 N N . ASN A 1 97 ? 16.668 -1.312 -17.390 1.00 52.62 97 ASN A N 1
ATOM 683 C CA . ASN A 1 97 ? 17.259 -1.380 -16.040 1.00 52.62 97 ASN A CA 1
ATOM 684 C C . ASN A 1 97 ? 16.305 -1.127 -14.855 1.00 52.62 97 ASN A C 1
ATOM 686 O O . ASN A 1 97 ? 16.667 -0.483 -13.870 1.00 52.62 97 ASN A O 1
ATOM 690 N N . ALA A 1 98 ? 15.091 -1.672 -14.908 1.00 57.06 98 ALA A N 1
ATOM 691 C CA . ALA A 1 98 ? 14.179 -1.593 -13.780 1.00 57.06 98 ALA A CA 1
ATOM 692 C C . ALA A 1 98 ? 14.719 -2.432 -12.604 1.00 57.06 98 ALA A C 1
ATOM 694 O O . ALA A 1 98 ? 14.887 -3.650 -12.697 1.00 57.06 98 ALA A O 1
ATOM 695 N N . ILE A 1 99 ? 15.029 -1.764 -11.491 1.00 67.38 99 ILE A N 1
ATOM 696 C CA . ILE A 1 99 ? 15.620 -2.401 -10.313 1.00 67.38 99 ILE A CA 1
ATOM 697 C C . ILE A 1 99 ? 14.504 -3.157 -9.581 1.00 67.38 99 ILE A C 1
ATOM 699 O O . ILE A 1 99 ? 13.598 -2.541 -9.015 1.00 67.38 99 ILE A O 1
ATOM 703 N N . GLY A 1 100 ? 14.578 -4.494 -9.556 1.00 68.31 100 GLY A N 1
ATOM 704 C CA . GLY A 1 100 ? 13.553 -5.363 -8.961 1.00 68.31 100 GLY A CA 1
ATOM 705 C C . GLY A 1 100 ? 13.213 -5.052 -7.498 1.00 68.31 100 GLY A C 1
ATOM 706 O O . GLY A 1 100 ? 12.113 -5.365 -7.043 1.00 68.31 100 GLY A O 1
ATOM 707 N N . ILE A 1 101 ? 14.101 -4.360 -6.773 1.00 74.94 101 ILE A N 1
ATOM 708 C CA . ILE A 1 101 ? 13.861 -3.922 -5.393 1.00 74.94 101 ILE A CA 1
ATOM 709 C C . ILE A 1 101 ? 12.698 -2.932 -5.270 1.00 74.94 101 ILE A C 1
ATOM 711 O O . ILE A 1 101 ? 11.955 -3.000 -4.293 1.00 74.94 101 ILE A O 1
ATOM 715 N N . PHE A 1 102 ? 12.493 -2.046 -6.252 1.00 73.50 102 PHE A N 1
ATOM 716 C CA . PHE A 1 102 ? 11.383 -1.092 -6.207 1.00 73.50 102 PHE A CA 1
ATOM 717 C C . PHE A 1 102 ? 10.053 -1.813 -6.387 1.00 73.50 102 PHE A C 1
ATOM 719 O O . PHE A 1 102 ? 9.122 -1.561 -5.633 1.00 73.50 102 PHE A O 1
ATOM 726 N N . VAL A 1 103 ? 9.979 -2.785 -7.300 1.00 75.38 103 VAL A N 1
ATOM 727 C CA . VAL A 1 103 ? 8.767 -3.597 -7.498 1.00 75.38 103 VAL A CA 1
ATOM 728 C C . VAL A 1 103 ? 8.471 -4.476 -6.290 1.00 75.38 103 VAL A C 1
ATOM 730 O O . VAL A 1 103 ? 7.312 -4.587 -5.879 1.00 75.38 103 VAL A O 1
ATOM 733 N N . PHE A 1 104 ? 9.503 -5.062 -5.684 1.00 80.06 104 PHE A N 1
ATOM 734 C CA . PHE A 1 104 ? 9.360 -5.794 -4.431 1.00 80.06 104 PHE A CA 1
ATOM 735 C C . PHE A 1 104 ? 8.808 -4.889 -3.323 1.00 80.06 104 PHE A C 1
ATOM 737 O O . PHE A 1 104 ? 7.821 -5.239 -2.676 1.00 80.06 104 PHE A O 1
ATOM 744 N N . LEU A 1 105 ? 9.380 -3.692 -3.153 1.00 82.75 105 LEU A N 1
ATOM 745 C CA . LEU A 1 105 ? 8.940 -2.733 -2.146 1.00 82.75 105 LEU A CA 1
ATOM 746 C C . LEU A 1 105 ? 7.508 -2.248 -2.402 1.00 82.75 105 LEU A C 1
ATOM 748 O O . LEU A 1 105 ? 6.695 -2.259 -1.482 1.00 82.75 105 LEU A O 1
ATOM 752 N N . SER A 1 106 ? 7.152 -1.887 -3.637 1.00 77.38 106 SER A N 1
ATOM 753 C CA . SER A 1 106 ? 5.785 -1.486 -3.989 1.00 77.38 106 SER A CA 1
ATOM 754 C C . SER A 1 106 ? 4.781 -2.610 -3.719 1.00 77.38 106 SER A C 1
ATOM 756 O O . SER A 1 106 ? 3.678 -2.351 -3.239 1.00 77.38 106 SER A O 1
ATOM 758 N N . THR A 1 107 ? 5.154 -3.865 -3.979 1.00 81.38 107 THR A N 1
ATOM 759 C CA . THR A 1 107 ? 4.307 -5.035 -3.698 1.00 81.38 107 THR A CA 1
ATOM 760 C C . THR A 1 107 ? 4.152 -5.269 -2.195 1.00 81.38 107 THR A C 1
ATOM 762 O O . THR A 1 107 ? 3.036 -5.475 -1.716 1.00 81.38 107 THR A O 1
ATOM 765 N N . ALA A 1 108 ? 5.241 -5.163 -1.431 1.00 84.75 108 ALA A N 1
ATOM 766 C CA . ALA A 1 108 ? 5.220 -5.278 0.023 1.00 84.75 108 ALA A CA 1
ATOM 767 C C . ALA A 1 108 ? 4.377 -4.169 0.671 1.00 84.75 108 ALA A C 1
ATOM 769 O O . ALA A 1 108 ? 3.567 -4.448 1.554 1.00 84.75 108 ALA A O 1
ATOM 770 N N . LEU A 1 109 ? 4.501 -2.928 0.194 1.00 84.19 109 LEU A N 1
ATOM 771 C CA . LEU A 1 109 ? 3.693 -1.801 0.660 1.00 84.19 109 LEU A CA 1
ATOM 772 C C . LEU A 1 109 ? 2.209 -2.005 0.343 1.00 84.19 109 LEU A C 1
ATOM 774 O O . LEU A 1 109 ? 1.376 -1.791 1.216 1.00 84.19 109 LEU A O 1
ATOM 778 N N . LYS A 1 110 ? 1.862 -2.483 -0.859 1.00 81.75 110 LYS A N 1
ATOM 779 C CA . LYS A 1 110 ? 0.470 -2.825 -1.206 1.00 81.75 110 LYS A CA 1
ATOM 780 C C . LYS A 1 110 ? -0.100 -3.886 -0.262 1.00 81.75 110 LYS A C 1
ATOM 782 O O . LYS A 1 110 ? -1.203 -3.708 0.251 1.00 81.75 110 LYS A O 1
ATOM 787 N N . LEU A 1 111 ? 0.657 -4.951 0.012 1.00 87.00 111 LEU A N 1
ATOM 788 C CA . LEU A 1 111 ? 0.255 -5.996 0.957 1.00 87.00 111 LEU A CA 1
ATOM 789 C C . LEU A 1 111 ? 0.056 -5.422 2.369 1.00 87.00 111 LEU A C 1
ATOM 791 O O . LEU A 1 111 ? -0.964 -5.682 3.008 1.00 87.00 111 LEU A O 1
ATOM 795 N N . PHE A 1 112 ? 1.005 -4.610 2.836 1.00 87.75 112 PHE A N 1
ATOM 796 C CA . PHE A 1 112 ? 0.946 -3.983 4.152 1.00 87.75 112 PHE A CA 1
ATOM 797 C C . PHE A 1 112 ? -0.285 -3.087 4.296 1.00 87.75 112 PHE A C 1
ATOM 799 O O . PHE A 1 112 ? -0.996 -3.187 5.291 1.00 87.75 112 PHE A O 1
ATOM 806 N N . THR A 1 113 ? -0.592 -2.269 3.289 1.00 85.19 113 THR A N 1
ATOM 807 C CA . THR A 1 113 ? -1.758 -1.379 3.307 1.00 85.19 113 THR A CA 1
ATOM 808 C C . THR A 1 113 ? -3.073 -2.158 3.383 1.00 85.19 113 THR A C 1
ATOM 810 O O . THR A 1 113 ? -3.972 -1.760 4.124 1.00 85.19 113 THR A O 1
ATOM 813 N N . VAL A 1 114 ? -3.182 -3.302 2.698 1.00 87.00 114 VAL A N 1
ATOM 814 C CA . VAL A 1 114 ? -4.366 -4.176 2.787 1.00 87.00 114 VAL A CA 1
ATOM 815 C C . VAL A 1 114 ? -4.512 -4.768 4.191 1.00 87.00 114 VAL A C 1
ATOM 817 O O . VAL A 1 114 ? -5.592 -4.705 4.782 1.00 87.00 114 VAL A O 1
ATOM 820 N N . VAL A 1 115 ? -3.426 -5.302 4.758 1.00 90.56 115 VAL A N 1
ATOM 821 C CA . VAL A 1 115 ? -3.439 -5.897 6.105 1.00 90.56 115 VAL A CA 1
ATOM 822 C C . VAL A 1 115 ? -3.731 -4.840 7.174 1.00 90.56 115 VAL A C 1
ATOM 824 O O . VAL A 1 115 ? -4.560 -5.068 8.056 1.00 90.56 115 VAL A O 1
ATOM 827 N N . ALA A 1 116 ? -3.108 -3.666 7.075 1.00 86.38 116 ALA A N 1
ATOM 828 C CA . ALA A 1 116 ? -3.322 -2.548 7.987 1.00 86.38 116 ALA A CA 1
ATOM 829 C C . ALA A 1 116 ? -4.767 -2.031 7.925 1.00 86.38 116 ALA A C 1
ATOM 831 O O . ALA A 1 116 ? -5.389 -1.821 8.968 1.00 86.38 116 ALA A O 1
ATOM 832 N N . GLY A 1 117 ? -5.331 -1.889 6.720 1.00 87.00 117 GLY A N 1
ATOM 833 C CA . GLY A 1 117 ? -6.726 -1.493 6.530 1.00 87.00 117 GLY A CA 1
ATOM 834 C C . GLY A 1 117 ? -7.701 -2.489 7.158 1.00 87.00 117 GLY A C 1
ATOM 835 O O . GLY A 1 117 ? -8.615 -2.095 7.884 1.00 87.00 117 GLY A O 1
ATOM 836 N N . LEU A 1 118 ? -7.467 -3.789 6.960 1.00 91.56 118 LEU A N 1
ATOM 837 C CA . LEU A 1 118 ? -8.303 -4.836 7.544 1.00 91.56 118 LEU A CA 1
ATOM 838 C C . LEU A 1 118 ? -8.210 -4.858 9.079 1.00 91.56 118 LEU A C 1
ATOM 840 O O . LEU A 1 118 ? -9.227 -4.965 9.767 1.00 91.56 118 LEU A O 1
ATOM 844 N N . PHE A 1 119 ? -7.006 -4.700 9.631 1.00 87.62 119 PHE A N 1
ATOM 845 C CA . PHE A 1 119 ? -6.799 -4.624 11.076 1.00 87.62 119 PHE A CA 1
ATOM 846 C C . PHE A 1 119 ? -7.497 -3.407 11.700 1.00 87.62 119 PHE A C 1
ATOM 848 O O . PHE A 1 119 ? -8.155 -3.526 12.740 1.00 87.62 119 PHE A O 1
ATOM 855 N N . MET A 1 120 ? -7.398 -2.241 11.058 1.00 85.94 120 MET A N 1
ATOM 856 C CA . MET A 1 120 ? -8.078 -1.025 11.503 1.00 85.94 120 MET A CA 1
ATOM 857 C C . MET A 1 120 ? -9.600 -1.203 11.481 1.00 85.94 120 MET A C 1
ATOM 859 O O . MET A 1 120 ? -10.280 -0.829 12.438 1.00 85.94 120 MET A O 1
ATOM 863 N N . PHE A 1 121 ? -10.132 -1.833 10.433 1.00 88.12 121 PHE A N 1
ATOM 864 C CA . PHE A 1 121 ? -11.562 -2.075 10.278 1.00 88.12 121 PHE A CA 1
ATOM 865 C C . PHE A 1 121 ? -12.148 -2.913 11.425 1.00 88.12 121 PHE A C 1
ATOM 867 O O . PHE A 1 121 ? -13.157 -2.527 12.023 1.00 88.12 121 PHE A O 1
ATOM 874 N N . PHE A 1 122 ? -11.485 -4.008 11.811 1.00 89.75 122 PHE A N 1
ATOM 875 C CA . PHE A 1 122 ? -11.925 -4.817 12.953 1.00 89.75 122 PHE A CA 1
ATOM 876 C C . PHE A 1 122 ? -11.852 -4.054 14.281 1.00 89.75 122 PHE A C 1
ATOM 878 O O . PHE A 1 122 ? -12.788 -4.118 15.081 1.00 89.75 122 PHE A O 1
ATOM 885 N N . ASN A 1 123 ? -10.781 -3.289 14.510 1.00 86.19 123 ASN A N 1
ATOM 886 C CA . ASN A 1 123 ? -10.646 -2.475 15.720 1.00 86.19 123 ASN A CA 1
ATOM 887 C C . ASN A 1 123 ? -11.731 -1.395 15.814 1.00 86.19 123 ASN A C 1
ATOM 889 O O . ASN A 1 123 ? -12.304 -1.190 16.886 1.00 86.19 123 ASN A O 1
ATOM 893 N N . PHE A 1 124 ? -12.066 -0.752 14.693 1.00 87.69 124 PHE A N 1
ATOM 894 C CA . PHE A 1 124 ? -13.131 0.245 14.631 1.00 87.69 124 PHE A CA 1
ATOM 895 C C . PHE A 1 124 ? -14.496 -0.364 14.980 1.00 87.69 124 PHE A C 1
ATOM 897 O O . PHE A 1 124 ? -15.256 0.212 15.761 1.00 87.69 124 PHE A O 1
ATOM 904 N N . PHE A 1 125 ? -14.783 -1.570 14.481 1.00 90.25 125 PHE A N 1
ATOM 905 C CA . PHE A 1 125 ? -16.035 -2.269 14.770 1.00 90.25 125 PHE A CA 1
ATOM 906 C C . PHE A 1 125 ? -16.169 -2.646 16.257 1.00 90.25 125 PHE A C 1
ATOM 908 O O . PHE A 1 125 ? -17.214 -2.422 16.871 1.00 90.25 125 PHE A O 1
ATOM 915 N N . ILE A 1 126 ? -15.096 -3.159 16.869 1.00 87.88 126 ILE A N 1
ATOM 916 C CA . ILE A 1 126 ? -15.065 -3.509 18.299 1.00 87.88 126 ILE A CA 1
ATOM 917 C C . ILE A 1 126 ? -15.208 -2.256 19.173 1.00 87.88 126 ILE A C 1
ATOM 919 O O . ILE A 1 126 ? -15.925 -2.279 20.179 1.00 87.88 126 ILE A O 1
ATOM 923 N N . ALA A 1 127 ? -14.561 -1.151 18.797 1.00 85.50 127 ALA A N 1
ATOM 924 C CA . ALA A 1 127 ? -14.671 0.117 19.510 1.00 85.50 127 ALA A CA 1
ATOM 925 C C . ALA A 1 127 ? -16.098 0.684 19.435 1.00 85.50 127 ALA A C 1
ATOM 927 O O . ALA A 1 127 ? -16.658 1.061 20.464 1.00 85.50 127 ALA A O 1
ATOM 928 N N . GLY A 1 128 ? -16.721 0.657 18.251 1.00 85.94 128 GLY A N 1
ATOM 929 C CA . GLY A 1 128 ? -18.108 1.084 18.055 1.00 85.94 128 GLY A CA 1
ATOM 930 C C . GLY A 1 128 ? -19.111 0.243 18.848 1.00 85.94 128 GLY A C 1
ATOM 931 O O . GLY A 1 128 ? -20.001 0.789 19.500 1.00 85.94 128 GLY A O 1
ATOM 932 N N . TYR A 1 129 ? -18.936 -1.082 18.878 1.00 87.06 129 TYR A N 1
ATOM 933 C CA . TYR A 1 129 ? -19.773 -1.957 19.702 1.00 87.06 129 TYR A CA 1
ATOM 934 C C . TYR A 1 129 ? -19.611 -1.662 21.200 1.00 87.06 129 TYR A C 1
ATOM 936 O O . TYR A 1 129 ? -20.598 -1.564 21.929 1.00 87.06 129 TYR A O 1
ATOM 944 N N . THR A 1 130 ? -18.371 -1.467 21.653 1.00 85.06 130 THR A N 1
ATOM 945 C CA . THR A 1 130 ? -18.059 -1.171 23.059 1.00 85.06 130 THR A CA 1
ATOM 946 C C . THR A 1 130 ? -18.610 0.192 23.491 1.00 85.0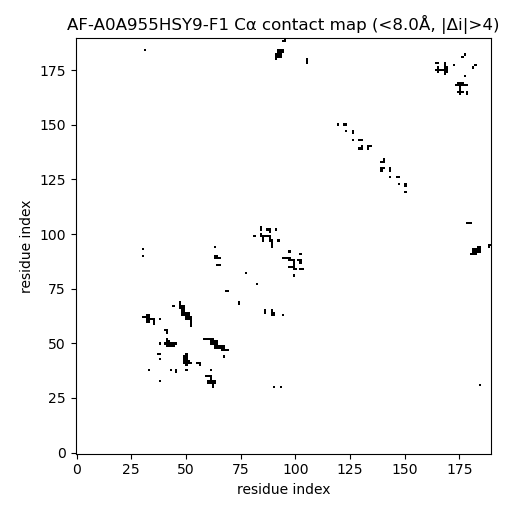6 130 THR A C 1
ATOM 948 O O . THR A 1 130 ? -19.055 0.327 24.628 1.00 85.06 130 THR A O 1
ATOM 951 N N . LEU A 1 131 ? -18.654 1.176 22.584 1.00 85.62 131 LEU A N 1
ATOM 952 C CA . LEU A 1 131 ? -19.261 2.488 22.833 1.00 85.62 131 LEU A CA 1
ATOM 953 C C . LEU A 1 131 ? -20.751 2.367 23.175 1.00 85.62 131 LEU A C 1
ATOM 955 O O . LEU A 1 131 ? -21.221 2.981 24.127 1.00 85.62 131 LEU A O 1
ATOM 959 N N . ILE A 1 132 ? -21.485 1.561 22.402 1.00 86.12 132 ILE A N 1
ATOM 960 C CA . ILE A 1 132 ? -22.931 1.367 22.576 1.00 86.12 132 ILE A CA 1
ATOM 961 C C . ILE A 1 132 ? -23.210 0.476 23.793 1.00 86.12 132 ILE A C 1
ATOM 963 O O . ILE A 1 132 ? -24.113 0.760 24.576 1.00 86.12 132 ILE A O 1
ATOM 967 N N . ALA A 1 133 ? -22.430 -0.595 23.972 1.00 85.12 133 ALA A N 1
ATOM 968 C CA . ALA A 1 133 ? -22.599 -1.538 25.077 1.00 85.12 133 ALA A CA 1
ATOM 969 C C . ALA A 1 133 ? -22.170 -0.967 26.443 1.00 85.12 133 ALA A C 1
ATOM 971 O O . ALA A 1 133 ? -22.664 -1.416 27.473 1.00 85.12 133 ALA A O 1
ATOM 972 N N . GLY A 1 134 ? -21.259 0.011 26.465 1.00 74.31 134 GLY A N 1
ATOM 973 C CA . GLY A 1 134 ? -20.749 0.663 27.676 1.00 74.31 134 GLY A CA 1
ATOM 974 C C . GLY A 1 134 ? -21.583 1.847 28.177 1.00 74.31 134 GLY A C 1
ATOM 975 O O . GLY A 1 134 ? -21.147 2.534 29.104 1.00 74.31 134 GLY A O 1
ATOM 976 N N . ALA A 1 135 ? -22.751 2.109 27.581 1.00 69.44 135 ALA A N 1
ATOM 977 C CA . ALA A 1 135 ? -23.636 3.200 27.978 1.00 69.44 135 ALA A CA 1
ATOM 978 C C . ALA A 1 135 ? -24.035 3.068 29.463 1.00 69.44 135 ALA A C 1
ATOM 980 O O . ALA A 1 135 ? -24.820 2.197 29.830 1.00 69.44 135 ALA A O 1
ATOM 981 N N . GLY A 1 136 ? -23.461 3.922 30.319 1.00 72.94 136 GLY A N 1
ATOM 982 C CA . GLY A 1 136 ? -23.711 3.943 31.768 1.00 72.94 136 GLY A CA 1
ATOM 983 C C . GLY A 1 136 ? -22.473 3.787 32.661 1.00 72.94 136 GLY A C 1
ATOM 984 O O . GLY A 1 136 ? -22.580 4.017 33.860 1.00 72.94 136 GLY A O 1
ATOM 985 N N . ASN A 1 137 ? -21.295 3.453 32.115 1.00 79.06 137 ASN A N 1
ATOM 986 C CA . ASN A 1 137 ? -20.039 3.377 32.875 1.00 79.06 137 ASN A CA 1
ATOM 987 C C . ASN A 1 137 ? -18.982 4.329 32.281 1.00 79.06 137 ASN A C 1
ATOM 989 O O . ASN A 1 137 ? -18.535 4.144 31.146 1.00 79.06 137 ASN A O 1
ATOM 993 N N . SER A 1 138 ? -18.570 5.345 33.050 1.00 76.12 138 SER A N 1
ATOM 994 C CA . SER A 1 138 ? -17.612 6.377 32.618 1.00 76.12 138 SER A CA 1
ATOM 995 C C . SER A 1 138 ? -16.250 5.805 32.216 1.00 76.12 138 SER A C 1
ATOM 997 O O . SER A 1 138 ? -15.623 6.321 31.293 1.00 76.12 138 SER A O 1
ATOM 999 N N . GLN A 1 139 ? -15.829 4.700 32.832 1.00 81.88 139 GLN A N 1
ATOM 1000 C CA . GLN A 1 139 ? -14.531 4.081 32.576 1.00 81.88 139 GLN A CA 1
ATOM 1001 C C . GLN A 1 139 ? -14.469 3.400 31.202 1.00 81.88 139 GLN A C 1
ATOM 1003 O O . GLN A 1 139 ? -13.456 3.440 30.515 1.00 81.88 139 GLN A O 1
ATOM 1008 N N . LYS A 1 140 ? -15.586 2.837 30.729 1.00 80.44 140 LYS A N 1
ATOM 1009 C CA . LYS A 1 140 ? -15.661 2.283 29.366 1.00 80.44 140 LYS A CA 1
ATOM 1010 C C . LYS A 1 140 ? -15.706 3.378 28.306 1.00 80.44 140 LYS A C 1
ATOM 1012 O O . LYS A 1 140 ? -15.234 3.171 27.192 1.00 80.44 140 LYS A O 1
ATOM 1017 N N . TYR A 1 141 ? -16.220 4.553 28.656 1.00 83.06 141 TYR A N 1
ATOM 1018 C CA . TYR A 1 141 ? -16.225 5.712 27.770 1.00 83.06 141 TYR A CA 1
ATOM 1019 C C . TYR A 1 141 ? -14.826 6.289 27.543 1.00 83.06 141 TYR A C 1
ATOM 1021 O O . TYR A 1 141 ? -14.509 6.672 26.414 1.00 83.06 141 TYR A O 1
ATOM 1029 N N . THR A 1 142 ? -13.988 6.344 28.582 1.00 84.19 142 THR A N 1
ATOM 1030 C CA . THR A 1 142 ? -12.596 6.798 28.454 1.00 84.19 142 THR A CA 1
ATOM 1031 C C . THR A 1 142 ? -11.778 5.828 27.608 1.00 84.19 142 THR A C 1
ATOM 1033 O O . THR A 1 142 ? -11.146 6.263 26.646 1.00 84.19 142 THR A O 1
ATOM 1036 N N . ASP A 1 143 ? -11.906 4.522 27.861 1.00 84.06 143 ASP A N 1
ATOM 1037 C CA . ASP A 1 143 ? -11.199 3.479 27.104 1.00 84.06 143 ASP A CA 1
ATOM 1038 C C . ASP A 1 143 ? -11.547 3.515 25.604 1.00 84.06 143 ASP A C 1
ATOM 1040 O O . ASP A 1 143 ? -10.695 3.332 24.734 1.00 84.06 143 ASP A O 1
ATOM 1044 N N . VAL A 1 144 ? -12.820 3.751 25.271 1.00 84.69 144 VAL A N 1
ATOM 1045 C CA . VAL A 1 144 ? -13.272 3.813 23.874 1.00 84.69 144 VAL A CA 1
ATOM 1046 C C . VAL A 1 144 ? -12.763 5.069 23.171 1.00 84.69 144 VAL A C 1
ATOM 1048 O O . VAL A 1 144 ? -12.353 4.987 22.013 1.00 84.69 144 VAL A O 1
ATOM 1051 N N . ARG A 1 145 ? -12.755 6.224 23.849 1.00 83.62 145 ARG A N 1
ATOM 1052 C CA . ARG A 1 145 ? -12.205 7.468 23.287 1.00 83.62 145 ARG A CA 1
ATOM 1053 C C . ARG A 1 145 ? -10.724 7.329 22.964 1.00 83.62 145 ARG A C 1
ATOM 1055 O O . ARG A 1 145 ? -10.290 7.761 21.898 1.00 83.62 145 ARG A O 1
ATOM 1062 N N . GLU A 1 146 ? -9.973 6.691 23.851 1.00 87.19 146 GLU A N 1
ATOM 1063 C CA . GLU A 1 146 ? -8.552 6.430 23.651 1.00 87.19 146 GLU A CA 1
ATOM 1064 C C . GLU A 1 146 ? -8.321 5.522 22.433 1.00 87.19 146 GLU A C 1
ATOM 1066 O O . GLU A 1 146 ? -7.579 5.879 21.517 1.00 87.19 146 GLU A O 1
ATOM 1071 N N . ARG A 1 147 ? -9.063 4.411 22.332 1.00 83.75 147 ARG A N 1
ATOM 1072 C CA . ARG A 1 147 ? -8.995 3.499 21.175 1.00 83.75 147 ARG A CA 1
ATOM 1073 C C . ARG A 1 147 ? -9.372 4.168 19.852 1.00 83.75 147 ARG A C 1
ATOM 1075 O O . ARG A 1 147 ? -8.711 3.924 18.844 1.00 83.75 147 ARG A O 1
ATOM 1082 N N . LEU A 1 148 ? -10.403 5.017 19.838 1.00 86.31 148 LEU A N 1
ATOM 1083 C CA . LEU A 1 148 ? -10.774 5.777 18.639 1.00 86.31 148 LEU A CA 1
ATOM 1084 C C . LEU A 1 148 ? -9.668 6.748 18.222 1.00 86.31 148 LEU A C 1
ATOM 1086 O O . LEU A 1 148 ? -9.357 6.848 17.037 1.00 86.31 148 LEU A O 1
ATOM 1090 N N . THR A 1 149 ? -9.071 7.442 19.189 1.00 87.81 149 THR A N 1
ATOM 1091 C CA . THR A 1 149 ? -8.014 8.423 18.926 1.00 87.81 149 THR A CA 1
ATOM 1092 C C . THR A 1 149 ? -6.792 7.739 18.321 1.00 87.81 149 THR A C 1
ATOM 1094 O O . THR A 1 149 ? -6.303 8.178 17.284 1.00 87.81 149 THR A O 1
ATOM 1097 N N . PHE A 1 150 ? -6.360 6.606 18.884 1.00 86.44 150 PHE A N 1
ATOM 1098 C CA . PHE A 1 150 ? -5.267 5.816 18.312 1.00 86.44 150 PHE A CA 1
ATOM 1099 C C . PHE A 1 150 ? -5.584 5.272 16.912 1.00 86.44 150 PHE A C 1
ATOM 1101 O O . PHE A 1 150 ? -4.714 5.289 16.042 1.00 86.44 150 PHE A O 1
ATOM 1108 N N . GLY A 1 151 ? -6.828 4.854 16.657 1.00 84.75 151 GLY A N 1
ATOM 1109 C CA . GLY A 1 151 ? -7.262 4.436 15.321 1.00 84.75 151 GLY A CA 1
ATOM 1110 C C . GLY A 1 151 ? -7.191 5.565 14.287 1.00 84.75 151 GLY A C 1
ATOM 1111 O O . GLY A 1 151 ? -6.670 5.368 13.190 1.00 84.75 151 GLY A O 1
ATOM 1112 N N . ILE A 1 152 ? -7.663 6.763 14.646 1.00 88.94 152 ILE A N 1
ATOM 1113 C CA . ILE A 1 152 ? -7.607 7.948 13.776 1.00 88.94 152 ILE A CA 1
ATOM 1114 C C . ILE A 1 152 ? -6.156 8.364 13.522 1.00 88.94 152 ILE A C 1
ATOM 1116 O O . ILE A 1 152 ? -5.796 8.619 12.377 1.00 88.94 152 ILE A O 1
ATOM 1120 N N . ILE A 1 153 ? -5.308 8.381 14.556 1.00 90.69 153 ILE A N 1
ATOM 1121 C CA . ILE A 1 153 ? -3.880 8.698 14.416 1.00 90.69 153 ILE A CA 1
ATOM 1122 C C . ILE A 1 153 ? -3.208 7.735 13.431 1.00 90.69 153 ILE A C 1
ATOM 1124 O O . ILE A 1 153 ? -2.483 8.183 12.547 1.00 90.69 153 ILE A O 1
ATOM 1128 N N . GLY A 1 154 ? -3.490 6.432 13.527 1.00 85.06 154 GLY A N 1
ATOM 1129 C CA . GLY A 1 154 ? -2.956 5.440 12.591 1.00 85.06 154 GLY A CA 1
ATOM 1130 C C . GLY A 1 154 ? -3.336 5.728 11.135 1.00 85.06 154 GLY A C 1
ATOM 1131 O O . GLY A 1 154 ? -2.472 5.719 10.260 1.00 85.06 154 GLY A O 1
ATOM 1132 N N . LEU A 1 155 ? -4.606 6.056 10.873 1.00 87.38 155 LEU A N 1
ATOM 1133 C CA . LEU A 1 155 ? -5.066 6.421 9.529 1.00 87.38 155 LEU A CA 1
ATOM 1134 C C . LEU A 1 155 ? -4.381 7.698 9.021 1.00 87.38 155 LEU A C 1
ATOM 1136 O O . LEU A 1 155 ? -3.919 7.744 7.881 1.00 87.38 155 LEU A O 1
ATOM 1140 N N . VAL A 1 156 ? -4.288 8.721 9.874 1.00 92.25 156 VAL A N 1
ATOM 1141 C CA . VAL A 1 156 ? -3.643 9.996 9.541 1.00 92.25 156 VAL A CA 1
ATOM 1142 C C . VAL A 1 156 ? -2.172 9.787 9.189 1.00 92.25 156 VAL A C 1
ATOM 1144 O O . VAL A 1 156 ? -1.711 10.365 8.210 1.00 92.25 156 VAL A O 1
ATOM 1147 N N . ILE A 1 157 ? -1.447 8.932 9.918 1.00 90.88 157 ILE A N 1
ATOM 1148 C CA . ILE A 1 157 ? -0.038 8.622 9.628 1.00 90.88 157 ILE A CA 1
ATOM 1149 C C . ILE A 1 157 ? 0.114 7.974 8.247 1.00 90.88 157 ILE A C 1
ATOM 1151 O O . ILE A 1 157 ? 1.003 8.366 7.494 1.00 90.88 157 ILE A O 1
ATOM 1155 N N . ILE A 1 158 ? -0.757 7.026 7.885 1.00 85.81 158 ILE A N 1
ATOM 1156 C CA . ILE A 1 158 ? -0.708 6.367 6.570 1.00 85.81 158 ILE A CA 1
ATOM 1157 C C . ILE A 1 158 ? -0.935 7.395 5.453 1.00 85.81 158 ILE A C 1
ATOM 1159 O O . ILE A 1 158 ? -0.145 7.471 4.513 1.00 85.81 158 ILE A O 1
ATOM 1163 N N . VAL A 1 159 ? -1.975 8.227 5.571 1.00 88.69 159 VAL A N 1
ATOM 1164 C CA . VAL A 1 159 ? -2.275 9.276 4.582 1.00 88.69 159 VAL A CA 1
ATOM 1165 C C . VAL A 1 159 ? -1.138 10.297 4.502 1.00 88.69 159 VAL A C 1
ATOM 1167 O O . VAL A 1 159 ? -0.717 10.661 3.406 1.00 88.69 159 VAL A O 1
ATOM 1170 N N . ALA A 1 160 ? -0.591 10.721 5.642 1.00 91.62 160 ALA A N 1
ATOM 1171 C CA . ALA A 1 160 ? 0.525 11.657 5.699 1.00 91.62 160 ALA A CA 1
ATOM 1172 C C . ALA A 1 160 ? 1.786 11.091 5.032 1.00 91.62 160 ALA A C 1
ATOM 1174 O O . ALA A 1 160 ? 2.454 11.810 4.294 1.00 91.62 160 ALA A O 1
ATOM 1175 N N . ALA A 1 161 ? 2.088 9.805 5.226 1.00 87.81 161 ALA A N 1
ATOM 1176 C CA . ALA A 1 161 ? 3.218 9.152 4.573 1.00 87.81 161 ALA A CA 1
ATOM 1177 C C . ALA A 1 161 ? 3.083 9.175 3.041 1.00 87.81 161 ALA A C 1
ATOM 1179 O O . ALA A 1 161 ? 4.036 9.535 2.349 1.00 87.81 161 ALA A O 1
ATOM 1180 N N . TYR A 1 162 ? 1.893 8.870 2.508 1.00 83.50 162 TYR A N 1
ATOM 1181 C CA . TYR A 1 162 ? 1.630 8.957 1.068 1.00 83.50 162 TYR A CA 1
ATOM 1182 C C . TYR A 1 162 ? 1.699 10.394 0.544 1.00 83.50 162 TYR A C 1
ATOM 1184 O O . TYR A 1 162 ? 2.259 10.622 -0.525 1.00 83.50 162 TYR A O 1
ATOM 1192 N N . MET A 1 163 ? 1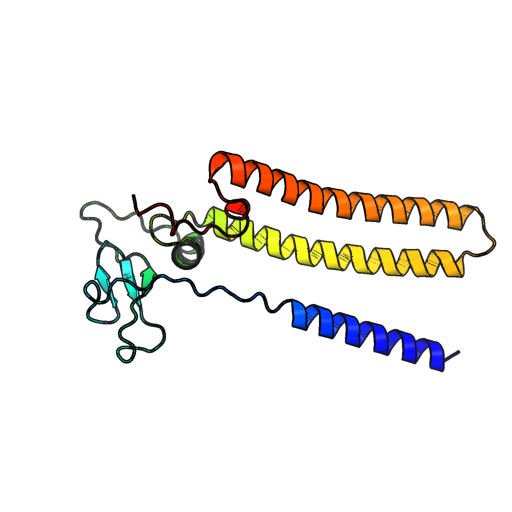.192 11.368 1.303 1.00 87.75 163 MET A N 1
ATOM 1193 C CA . MET A 1 163 ? 1.269 12.788 0.943 1.00 87.75 163 MET A CA 1
ATOM 1194 C C . MET A 1 163 ? 2.717 13.286 0.884 1.00 87.75 163 MET A C 1
ATOM 1196 O O . MET A 1 163 ? 3.087 13.978 -0.061 1.00 87.75 163 MET A O 1
ATOM 1200 N N . ILE A 1 164 ? 3.556 12.907 1.854 1.00 87.94 164 ILE A N 1
ATOM 1201 C CA . ILE A 1 164 ? 4.983 13.260 1.865 1.00 87.94 164 ILE A CA 1
ATOM 1202 C C . ILE A 1 164 ? 5.703 12.590 0.690 1.00 87.94 164 ILE A C 1
ATOM 1204 O O . ILE A 1 164 ? 6.463 13.249 -0.017 1.00 87.94 164 ILE A O 1
ATOM 1208 N N . ALA A 1 165 ? 5.435 11.307 0.431 1.00 83.56 165 ALA A N 1
ATOM 1209 C CA . ALA A 1 165 ? 6.012 10.600 -0.710 1.00 83.56 165 ALA A CA 1
ATOM 1210 C C . ALA A 1 165 ? 5.615 11.246 -2.050 1.00 83.56 165 ALA A C 1
ATOM 1212 O O . ALA A 1 165 ? 6.465 11.415 -2.919 1.00 83.56 165 ALA A O 1
ATOM 1213 N N . ALA A 1 166 ? 4.354 11.662 -2.194 1.00 81.88 166 ALA A N 1
ATOM 1214 C CA . ALA A 1 166 ? 3.853 12.365 -3.372 1.00 81.88 166 ALA A CA 1
ATOM 1215 C C . ALA A 1 166 ? 4.489 13.754 -3.541 1.00 81.88 166 ALA A C 1
ATOM 1217 O O . ALA A 1 166 ? 4.859 14.130 -4.650 1.00 81.88 166 ALA A O 1
ATOM 1218 N N . MET A 1 167 ? 4.665 14.497 -2.444 1.00 87.56 167 MET A N 1
ATOM 1219 C CA . MET A 1 167 ? 5.357 15.790 -2.444 1.00 87.56 167 MET A CA 1
ATOM 1220 C C . MET A 1 167 ? 6.811 15.660 -2.904 1.00 87.56 167 MET A C 1
ATOM 1222 O O . MET A 1 167 ? 7.271 16.453 -3.722 1.00 87.56 167 MET A O 1
ATOM 1226 N N . ILE A 1 168 ? 7.524 14.647 -2.408 1.00 86.81 168 ILE A N 1
ATOM 1227 C CA . ILE A 1 168 ? 8.899 14.361 -2.830 1.00 86.81 168 ILE A CA 1
ATOM 1228 C C . ILE A 1 168 ? 8.914 13.907 -4.298 1.00 86.81 168 ILE A C 1
ATOM 1230 O O . ILE A 1 168 ? 9.725 14.399 -5.077 1.00 86.81 168 ILE A O 1
ATOM 1234 N N . GLY A 1 169 ? 7.990 13.030 -4.701 1.00 78.44 169 GLY A N 1
ATOM 1235 C CA . GLY A 1 169 ? 7.853 12.568 -6.086 1.00 78.44 169 GLY A CA 1
ATOM 1236 C C . GLY A 1 169 ? 7.673 13.720 -7.075 1.00 78.44 169 GLY A C 1
ATOM 1237 O O . GLY A 1 169 ? 8.418 13.825 -8.045 1.00 78.44 169 GLY A O 1
ATOM 1238 N N . LEU A 1 170 ? 6.766 14.646 -6.764 1.00 83.38 170 LEU A N 1
ATOM 1239 C CA . LEU A 1 170 ? 6.503 15.827 -7.583 1.00 83.38 170 LEU A CA 1
ATOM 1240 C C . LEU A 1 170 ? 7.728 16.748 -7.698 1.00 83.38 170 LEU A C 1
ATOM 1242 O O . LEU A 1 170 ? 7.979 17.295 -8.768 1.00 83.38 170 LEU A O 1
ATOM 1246 N N . LEU A 1 171 ? 8.498 16.916 -6.617 1.00 85.50 171 LEU A N 1
ATOM 1247 C CA . LEU A 1 171 ? 9.655 17.815 -6.602 1.00 85.50 171 LEU A CA 1
ATOM 1248 C C . LEU A 1 171 ? 10.860 17.257 -7.375 1.00 85.50 171 LEU A C 1
ATOM 1250 O O . LEU A 1 171 ? 11.575 18.024 -8.013 1.00 85.50 171 LEU A O 1
ATOM 1254 N N . PHE A 1 172 ? 11.099 15.944 -7.307 1.00 82.06 172 PHE A N 1
ATOM 1255 C CA . PHE A 1 172 ? 12.273 15.313 -7.924 1.00 82.06 172 PHE A CA 1
ATOM 1256 C C . PHE A 1 172 ? 12.003 14.730 -9.314 1.00 82.06 172 PHE A C 1
ATOM 1258 O O . PHE A 1 172 ? 12.887 14.771 -10.165 1.00 82.06 172 PHE A O 1
ATOM 1265 N N . PHE A 1 173 ? 10.808 14.186 -9.544 1.00 71.94 173 PHE A N 1
ATOM 1266 C CA . PHE A 1 173 ? 10.472 13.431 -10.756 1.00 71.94 173 PHE A CA 1
ATOM 1267 C C . PHE A 1 173 ? 9.388 14.103 -11.605 1.00 71.94 173 PHE A C 1
ATOM 1269 O O . PHE A 1 173 ? 9.032 13.573 -12.649 1.00 71.94 173 PHE A O 1
ATOM 1276 N N . GLY A 1 174 ? 8.839 15.245 -11.170 1.00 76.94 174 GLY A N 1
ATOM 1277 C CA . GLY A 1 174 ? 7.743 15.935 -11.864 1.00 76.94 174 GLY A CA 1
ATOM 1278 C C . GLY A 1 174 ? 6.382 15.239 -11.747 1.00 76.94 174 GLY A C 1
ATOM 1279 O O . GLY A 1 174 ? 5.371 15.839 -12.097 1.00 76.94 174 GLY A O 1
ATOM 1280 N N . ASP A 1 175 ? 6.345 14.028 -11.180 1.00 71.25 175 ASP A N 1
ATOM 1281 C CA . ASP A 1 175 ? 5.158 13.189 -11.055 1.00 71.25 175 ASP A CA 1
ATOM 1282 C C . ASP A 1 175 ? 4.975 12.676 -9.620 1.00 71.25 175 ASP A C 1
ATOM 1284 O O . ASP A 1 175 ? 5.829 12.003 -9.038 1.00 71.25 175 ASP A O 1
ATOM 1288 N N . ALA A 1 176 ? 3.801 12.946 -9.047 1.00 71.00 176 ALA A N 1
ATOM 1289 C CA . ALA A 1 176 ? 3.454 12.564 -7.676 1.00 71.00 176 ALA A CA 1
ATOM 1290 C C . ALA A 1 176 ? 3.300 11.040 -7.476 1.00 71.00 176 ALA A C 1
ATOM 1292 O O . ALA A 1 176 ? 3.387 10.543 -6.353 1.00 71.00 176 ALA A O 1
ATOM 1293 N N . THR A 1 177 ? 3.060 10.283 -8.548 1.00 70.50 177 THR A N 1
ATOM 1294 C CA . THR A 1 177 ? 2.767 8.840 -8.503 1.00 70.50 177 THR A CA 1
ATOM 1295 C C . THR A 1 177 ? 3.980 7.946 -8.742 1.00 70.50 177 THR A C 1
ATOM 1297 O O . THR A 1 177 ? 3.874 6.735 -8.553 1.00 70.50 177 THR A O 1
ATOM 1300 N N . PHE A 1 178 ? 5.137 8.517 -9.083 1.00 66.75 178 PHE A N 1
ATOM 1301 C CA . PHE A 1 178 ? 6.325 7.776 -9.516 1.00 66.75 178 PHE A CA 1
ATOM 1302 C C . PHE A 1 178 ? 6.811 6.714 -8.509 1.00 66.75 178 PHE A C 1
ATOM 1304 O O . PHE A 1 178 ? 7.222 5.624 -8.887 1.00 66.75 178 PHE A O 1
ATOM 1311 N N . ILE A 1 179 ? 6.714 6.982 -7.204 1.00 66.38 179 ILE A N 1
ATOM 1312 C CA . ILE A 1 179 ? 7.172 6.049 -6.155 1.00 66.38 179 ILE A CA 1
ATOM 1313 C C . ILE A 1 179 ? 6.185 4.894 -5.919 1.00 66.38 179 ILE A C 1
ATOM 1315 O O . ILE A 1 179 ? 6.567 3.802 -5.497 1.00 66.38 179 ILE A O 1
ATOM 1319 N N . LEU A 1 180 ? 4.898 5.125 -6.176 1.00 66.25 180 LEU A N 1
ATOM 1320 C CA . LEU A 1 180 ? 3.840 4.137 -5.943 1.00 66.25 180 LEU A CA 1
ATOM 1321 C C . LEU A 1 180 ? 3.595 3.267 -7.175 1.00 66.25 180 LEU A C 1
ATOM 1323 O O . LEU A 1 180 ? 3.172 2.113 -7.054 1.00 66.25 180 LEU A O 1
ATOM 1327 N N . GLN A 1 181 ? 3.874 3.831 -8.345 1.00 60.41 181 GLN A N 1
ATOM 1328 C CA . GLN A 1 181 ? 3.747 3.197 -9.638 1.00 60.41 181 GLN A CA 1
ATOM 1329 C C . GLN A 1 181 ? 4.850 3.769 -10.543 1.00 60.41 181 GLN A C 1
ATOM 1331 O O . GLN A 1 181 ? 4.650 4.822 -11.152 1.00 60.41 181 GLN A O 1
ATOM 1336 N N . PRO A 1 182 ? 6.036 3.135 -10.568 1.00 57.38 182 PRO A N 1
ATOM 1337 C CA . PRO A 1 182 ? 7.174 3.648 -11.317 1.00 57.38 182 PRO A CA 1
ATOM 1338 C C . PRO A 1 182 ? 6.910 3.517 -12.813 1.00 57.38 182 PRO A C 1
ATOM 1340 O O . PRO A 1 182 ? 7.098 2.454 -13.385 1.00 57.38 182 PRO A O 1
ATOM 1343 N N . ASP A 1 183 ? 6.478 4.600 -13.451 1.00 58.09 183 ASP A N 1
ATOM 1344 C CA . ASP A 1 183 ? 6.360 4.684 -14.904 1.00 58.09 183 ASP A CA 1
ATOM 1345 C C . ASP A 1 183 ? 7.481 5.568 -15.457 1.00 58.09 183 ASP A C 1
ATOM 1347 O O . ASP A 1 183 ? 7.346 6.785 -15.582 1.00 58.09 183 ASP A O 1
ATOM 1351 N N . ILE A 1 184 ? 8.615 4.940 -15.777 1.00 56.19 184 ILE A N 1
ATOM 1352 C CA . ILE A 1 184 ? 9.759 5.607 -16.416 1.00 56.19 184 ILE A CA 1
ATOM 1353 C C . ILE A 1 184 ? 9.565 5.797 -17.931 1.00 56.19 184 ILE A C 1
ATOM 1355 O O . ILE A 1 184 ? 10.483 6.243 -18.606 1.00 56.19 184 ILE A O 1
ATOM 1359 N N . SER A 1 185 ? 8.375 5.528 -18.490 1.00 54.22 185 SER A N 1
ATOM 1360 C CA . SER A 1 185 ? 8.147 5.617 -19.942 1.00 54.22 185 SER A CA 1
ATOM 1361 C C . SER A 1 185 ? 8.189 7.041 -20.526 1.00 54.22 185 SER A C 1
ATOM 1363 O O . SER A 1 185 ? 8.228 7.189 -21.751 1.00 54.22 185 SER A O 1
ATOM 1365 N N . GLN A 1 186 ? 8.184 8.085 -19.686 1.00 44.62 186 GLN A N 1
ATOM 1366 C CA . GLN A 1 186 ? 8.323 9.491 -20.108 1.00 44.62 186 GLN A CA 1
ATOM 1367 C C . GLN A 1 186 ? 9.780 9.980 -20.184 1.00 44.62 186 GLN A C 1
ATOM 1369 O O . GLN A 1 186 ? 10.059 10.926 -20.920 1.00 44.62 186 GLN A O 1
ATOM 1374 N N . TYR A 1 187 ? 10.711 9.354 -19.461 1.00 50.59 187 TYR A N 1
ATOM 1375 C CA . TYR A 1 187 ? 12.129 9.710 -19.491 1.00 50.59 187 TYR A CA 1
ATOM 1376 C C . TYR A 1 187 ? 12.848 8.646 -20.309 1.00 50.59 187 TYR A C 1
ATOM 1378 O O . TYR A 1 187 ? 13.084 7.544 -19.829 1.00 50.59 187 TYR A O 1
ATOM 1386 N N . GLY A 1 188 ? 13.093 8.965 -21.582 1.00 41.59 188 GLY A N 1
ATOM 1387 C CA . GLY A 1 188 ? 13.630 8.043 -22.577 1.00 41.59 188 GLY A CA 1
ATOM 1388 C C . GLY A 1 188 ? 14.781 7.180 -22.062 1.00 41.59 188 GLY A C 1
ATOM 1389 O O . GLY A 1 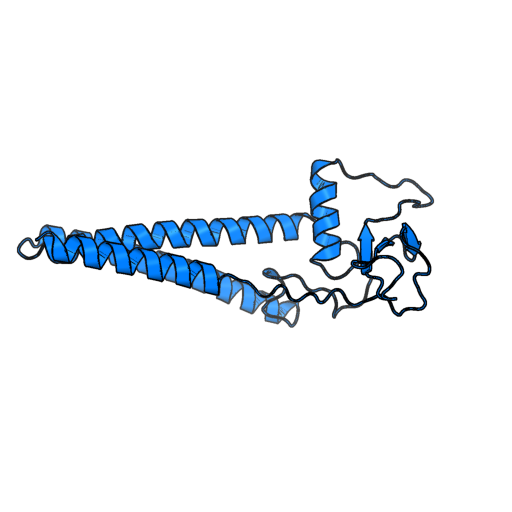188 ? 15.623 7.648 -21.297 1.00 41.59 188 GLY A O 1
ATOM 1390 N N . ALA A 1 189 ? 14.783 5.928 -22.523 1.00 37.66 189 ALA A N 1
ATOM 1391 C CA . ALA A 1 189 ? 15.831 4.944 -22.306 1.00 37.66 189 ALA A CA 1
ATOM 1392 C C . ALA A 1 189 ? 17.228 5.585 -22.349 1.00 37.66 189 ALA A C 1
ATOM 1394 O O . ALA A 1 189 ? 17.670 6.059 -23.399 1.00 37.66 189 ALA A O 1
ATOM 1395 N N . ILE A 1 190 ? 17.896 5.577 -21.198 1.00 36.62 190 ILE A N 1
ATOM 1396 C CA . ILE A 1 190 ? 19.355 5.622 -21.098 1.00 36.62 190 ILE A CA 1
ATOM 1397 C C . ILE A 1 190 ? 19.867 4.224 -20.775 1.00 36.62 190 ILE A C 1
ATOM 1399 O O . ILE A 1 190 ? 19.207 3.517 -19.976 1.00 36.62 190 ILE A O 1
#

Solvent-accessible surface area (backbone atoms only — not comparable to full-atom values): 10922 Å² total; per-residue (Å²): 119,67,68,65,56,54,54,56,52,52,54,53,52,51,53,54,51,52,53,55,62,70,60,64,68,79,73,82,83,71,72,71,52,51,66,66,86,68,61,92,50,81,66,41,68,46,95,54,22,17,28,34,40,100,66,54,92,79,65,70,53,33,33,75,42,51,74,43,86,72,53,94,72,76,69,80,77,66,62,70,88,52,42,59,37,29,44,50,12,35,68,59,24,45,50,64,89,31,59,24,65,58,52,51,48,43,51,51,49,53,52,47,52,52,53,52,50,53,53,50,52,54,52,50,52,54,40,54,51,46,53,66,74,31,72,91,42,73,69,50,52,52,56,36,51,53,54,50,49,54,53,50,50,54,54,50,52,54,53,47,51,53,51,52,51,23,54,51,21,35,74,78,69,73,34,49,51,41,81,79,53,42,65,45,66,84,61,73,80,118

Secondary structure (DSSP, 8-state):
-HHHHHHHHHHHHHHHHHHHHHT--------PPPPTTS--STT-EETTEEEE-TTGGGS---EEEEE----SS------HHHHHHHHHHHHHTTSS---HHHHHHHHHHHHHHHHHHHHHHHHHHHHHHHHHHTTT-HHHHHHHHHHHHHHHHHHHHHHHHHHHHHHHHHHHHS-TTTTTS--GGGS---

pLDDT: mean 70.13, std 13.57, range [36.62, 92.25]

Radius of gyration: 24.36 Å; Cα contacts (8 Å, |Δi|>4): 154; chains: 1; bounding box: 65×35×70 Å

Sequence (190 aa):
MIIKKILSSLVFGTILALGLMLFTFQQPSTTKAFDGSKCTYIGQCVDNVKCYSPCGNSCGVWVPGGACGSAVIGGIQPPDGVLDYNQAAAIQGGGGNAIGIFVFLSTALKLFTVVAGLFMFFNFFIAGYTLIAGAGNSQKYTDVRERLTFGIIGLVIIVAAYMIAAMIGLLFFGDATFILQPDISQYGAI

Nearest PDB structures (foldseek):
  5fmn-assembly1_B  TM=4.195E-01  e=7.670E+00  Synechocystis sp. PCC 6803